Protein AF-A0A4Q3KF82-F1 (afdb_monomer)

Sequence (193 aa):
MPKTMSRAMRTRQRGVALFTVIVFVMLSMLLAMWASRSSLFNEMVVGNDADYQRAFEAAQALLQDAELDIRGENPNGSMCTGSENVCRTTTAEKIPLEAKEIGPLLGSLESYAAQCRNGLCAKRLGSQDFWNNADSAKGITLTQMTQTRADGTTAGARYGQFTGAQWETASDKPVNPILADRTASNKGGWYWI

Radius of gyration: 33.44 Å; Cα contacts (8 Å, |Δi|>4): 214; chains: 1; bounding box: 95×41×102 Å

Mean predicted aligned error: 9.57 Å

pLDDT: mean 88.35, std 9.14, range [47.22, 97.12]

Secondary structure (DSSP, 8-state):
--------------THHHHHHHHHHHHHHHHHHHHHHHHHHHHHHHHHHHHHHHHHHHHHHHHHHHHHHHHTB-TTSSBP--STTGGGTT-S----SSHHHHHHHHHHHTTSGGGEETTEE----S----SS---TTSS--HHHHHSPPTTS--SSEETTTTT----S-BTTBPPPHHHH--SSTTSS-EE--

Structure (mmCIF, N/CA/C/O backbone):
data_AF-A0A4Q3KF82-F1
#
_entry.id   AF-A0A4Q3KF82-F1
#
loop_
_atom_site.group_PDB
_atom_site.id
_atom_site.type_symbol
_atom_site.label_atom_id
_atom_site.label_alt_id
_atom_site.label_comp_id
_atom_site.label_asym_id
_atom_site.label_entity_id
_atom_site.label_seq_id
_atom_site.pdbx_PDB_ins_code
_atom_site.Cartn_x
_atom_site.Cartn_y
_atom_site.Cartn_z
_atom_site.occupancy
_atom_site.B_iso_or_equiv
_atom_site.auth_seq_id
_atom_site.auth_comp_id
_atom_site.auth_asym_id
_atom_site.auth_atom_id
_atom_site.pdbx_PDB_model_num
ATOM 1 N N . MET A 1 1 ? 72.784 16.272 -76.577 1.00 47.22 1 MET A N 1
ATOM 2 C CA . MET A 1 1 ? 72.471 16.236 -75.129 1.00 47.22 1 MET A CA 1
ATOM 3 C C . MET A 1 1 ? 71.512 15.081 -74.862 1.00 47.22 1 MET A C 1
ATOM 5 O O . MET A 1 1 ? 70.513 15.007 -75.568 1.00 47.22 1 MET A O 1
ATOM 9 N N . PRO A 1 2 ? 71.811 14.163 -73.925 1.00 54.72 2 PRO A N 1
ATOM 10 C CA . PRO A 1 2 ? 70.980 12.992 -73.662 1.00 54.72 2 PRO A CA 1
ATOM 11 C C . PRO A 1 2 ? 69.862 13.330 -72.662 1.00 54.72 2 PRO A C 1
ATOM 13 O O . PRO A 1 2 ? 70.077 14.094 -71.726 1.00 54.72 2 PRO A O 1
ATOM 16 N N . LYS A 1 3 ? 68.679 12.731 -72.828 1.00 52.88 3 LYS A N 1
ATOM 17 C CA . LYS A 1 3 ? 67.673 12.613 -71.763 1.00 52.88 3 LYS A CA 1
ATOM 18 C C . LYS A 1 3 ? 67.441 11.130 -71.508 1.00 52.88 3 LYS A C 1
ATOM 20 O O . LYS A 1 3 ? 66.896 10.426 -72.351 1.00 52.88 3 LYS A O 1
ATOM 25 N N . THR A 1 4 ? 67.910 10.660 -70.361 1.00 66.69 4 THR A N 1
ATOM 26 C CA . THR A 1 4 ? 67.476 9.401 -69.757 1.00 66.69 4 THR A CA 1
ATOM 27 C C . THR A 1 4 ? 66.171 9.621 -68.983 1.00 66.69 4 THR A C 1
ATOM 29 O O . THR A 1 4 ? 65.800 10.759 -68.708 1.00 66.69 4 THR A O 1
ATOM 32 N N . MET A 1 5 ? 65.557 8.502 -68.579 1.00 59.91 5 MET A N 1
ATOM 33 C CA . MET A 1 5 ? 64.397 8.332 -67.684 1.00 59.91 5 MET A CA 1
ATOM 34 C C . MET A 1 5 ? 63.035 8.228 -68.383 1.00 59.91 5 MET A C 1
ATOM 36 O O . MET A 1 5 ? 62.712 9.010 -69.263 1.00 59.91 5 MET A O 1
ATOM 40 N N . SER A 1 6 ? 62.153 7.297 -68.024 1.00 60.06 6 SER A N 1
ATOM 41 C CA . SER A 1 6 ? 62.206 6.186 -67.060 1.00 60.06 6 SER A CA 1
ATOM 42 C C . SER A 1 6 ? 61.037 5.249 -67.396 1.00 60.06 6 SER A C 1
ATOM 44 O O . SER A 1 6 ? 59.933 5.693 -67.708 1.00 60.06 6 SER A O 1
ATOM 46 N N . ARG A 1 7 ? 61.265 3.930 -67.390 1.00 63.56 7 ARG A N 1
ATOM 47 C CA . ARG A 1 7 ? 60.224 2.939 -67.700 1.00 63.56 7 ARG A CA 1
ATOM 48 C C . ARG A 1 7 ? 59.292 2.802 -66.494 1.00 63.56 7 ARG A C 1
ATOM 50 O O . ARG A 1 7 ? 59.679 2.220 -65.486 1.00 63.56 7 ARG A O 1
ATOM 57 N N . ALA A 1 8 ? 58.073 3.327 -66.600 1.00 65.69 8 ALA A N 1
ATOM 58 C CA . ALA A 1 8 ? 57.049 3.169 -65.573 1.00 65.69 8 ALA A CA 1
ATOM 59 C C . ALA A 1 8 ? 56.631 1.692 -65.459 1.00 65.69 8 ALA A C 1
ATOM 61 O O . ALA A 1 8 ? 56.099 1.095 -66.399 1.00 65.69 8 ALA A O 1
ATOM 62 N N . MET A 1 9 ? 56.895 1.091 -64.302 1.00 65.44 9 MET A N 1
ATOM 63 C CA . MET A 1 9 ? 56.458 -0.260 -63.968 1.00 65.44 9 MET A CA 1
ATOM 64 C C . MET A 1 9 ? 54.959 -0.222 -63.644 1.00 65.44 9 MET A C 1
ATOM 66 O O . MET A 1 9 ? 54.552 0.371 -62.650 1.00 65.44 9 MET A O 1
ATOM 70 N N . ARG A 1 10 ? 54.120 -0.836 -64.489 1.00 62.66 10 ARG A N 1
ATOM 71 C CA . ARG A 1 10 ? 52.690 -1.013 -64.190 1.00 62.66 10 ARG A CA 1
ATOM 72 C C . ARG A 1 10 ? 52.546 -2.045 -63.076 1.00 62.66 10 ARG A C 1
ATOM 74 O O . ARG A 1 10 ? 52.718 -3.242 -63.304 1.00 62.66 10 ARG A O 1
ATOM 81 N N . THR A 1 11 ? 52.232 -1.584 -61.876 1.00 65.75 11 THR A N 1
ATOM 82 C CA . THR A 1 11 ? 51.861 -2.442 -60.755 1.00 65.75 11 THR A CA 1
ATOM 83 C C . THR A 1 11 ? 50.490 -3.063 -61.039 1.00 65.75 11 THR A C 1
ATOM 85 O O . THR A 1 11 ? 49.495 -2.372 -61.247 1.00 65.75 11 THR A O 1
ATOM 88 N N . ARG A 1 12 ? 50.420 -4.398 -61.096 1.00 63.78 12 ARG A N 1
ATOM 89 C CA . ARG A 1 12 ? 49.142 -5.127 -61.130 1.00 63.78 12 ARG A CA 1
ATOM 90 C C . ARG A 1 12 ? 48.464 -4.944 -59.769 1.00 63.78 12 ARG A C 1
ATOM 92 O O . ARG A 1 12 ? 48.897 -5.557 -58.795 1.00 63.78 12 ARG A O 1
ATOM 99 N N . GLN A 1 13 ? 47.419 -4.120 -59.698 1.00 62.78 13 GLN A N 1
ATOM 100 C CA . GLN A 1 13 ? 46.530 -4.053 -58.535 1.00 62.78 13 GLN A CA 1
ATOM 101 C C . GLN A 1 13 ? 45.939 -5.448 -58.281 1.00 62.78 13 GLN A C 1
ATOM 103 O O . GLN A 1 13 ? 45.179 -5.975 -59.091 1.00 62.78 13 GLN A O 1
ATOM 108 N N . ARG A 1 14 ? 46.328 -6.074 -57.169 1.00 63.69 14 ARG A N 1
ATOM 109 C CA . ARG A 1 14 ? 45.715 -7.309 -56.669 1.00 63.69 14 ARG A CA 1
ATOM 110 C C . ARG A 1 14 ? 44.554 -6.898 -55.764 1.00 63.69 14 ARG A C 1
ATOM 112 O O . ARG A 1 14 ? 44.771 -6.129 -54.834 1.00 63.69 14 ARG A O 1
ATOM 119 N N . GLY A 1 15 ? 43.343 -7.392 -56.026 1.00 70.62 15 GLY A N 1
ATOM 120 C CA . GLY A 1 15 ? 42.088 -7.049 -55.328 1.00 70.62 15 GLY A CA 1
ATOM 121 C C . GLY A 1 15 ? 41.989 -7.467 -53.850 1.00 70.62 15 GLY A C 1
ATOM 122 O O . GLY A 1 15 ? 40.903 -7.769 -53.372 1.00 70.62 15 GLY A O 1
ATOM 123 N N . VAL A 1 16 ? 43.106 -7.496 -53.120 1.00 80.44 16 VAL A N 1
ATOM 124 C CA . VAL A 1 16 ? 43.201 -7.933 -51.717 1.00 80.44 16 VAL A CA 1
ATOM 125 C C . VAL A 1 16 ? 42.613 -6.893 -50.754 1.00 80.44 16 VAL A C 1
ATOM 127 O O . VAL A 1 16 ? 42.053 -7.268 -49.730 1.00 80.44 16 VAL A O 1
ATOM 130 N N . ALA A 1 17 ? 42.661 -5.602 -51.103 1.00 82.81 17 ALA A N 1
ATOM 131 C CA . ALA A 1 17 ? 42.175 -4.515 -50.246 1.00 82.81 17 ALA A CA 1
ATOM 132 C C . ALA A 1 17 ? 40.664 -4.600 -49.945 1.00 82.81 17 ALA A C 1
ATOM 134 O O . ALA A 1 17 ? 40.240 -4.339 -48.821 1.00 82.81 17 ALA A O 1
ATOM 135 N N . LEU A 1 18 ? 39.848 -5.012 -50.923 1.00 83.25 18 LEU A N 1
ATOM 136 C CA . LEU A 1 18 ? 38.405 -5.188 -50.725 1.00 83.25 18 LEU A CA 1
ATOM 137 C C . LEU A 1 18 ? 38.118 -6.320 -49.732 1.00 83.25 18 LEU A C 1
ATOM 139 O O . LEU A 1 18 ? 37.299 -6.164 -48.831 1.00 83.25 18 LEU A O 1
ATOM 143 N N . PHE A 1 19 ? 38.831 -7.440 -49.866 1.00 88.69 19 PHE A N 1
ATOM 144 C CA . PHE A 1 19 ? 38.669 -8.591 -48.983 1.00 88.69 19 PHE A CA 1
ATOM 145 C C . PHE A 1 19 ? 39.032 -8.246 -47.536 1.00 88.69 19 PHE A C 1
ATOM 147 O O . PHE A 1 19 ? 38.262 -8.543 -46.627 1.00 88.69 19 PHE A O 1
ATOM 154 N N . THR A 1 20 ? 40.152 -7.548 -47.314 1.00 90.38 20 THR A N 1
ATOM 155 C CA . THR A 1 20 ? 40.552 -7.130 -45.962 1.00 90.38 20 THR A CA 1
ATOM 156 C C . THR A 1 20 ? 39.518 -6.210 -45.322 1.00 90.38 20 THR A C 1
ATOM 158 O O . THR A 1 20 ? 39.172 -6.408 -44.162 1.00 90.38 20 THR A O 1
ATOM 161 N N . VAL A 1 21 ? 38.970 -5.249 -46.076 1.00 93.00 21 VAL A N 1
ATOM 162 C CA . VAL A 1 21 ? 37.942 -4.330 -45.560 1.00 93.00 21 VAL A CA 1
ATOM 163 C C . VAL A 1 21 ? 36.667 -5.086 -45.190 1.00 93.00 21 VAL A C 1
ATOM 165 O O . VAL A 1 21 ? 36.140 -4.866 -44.105 1.00 93.00 21 VAL A O 1
ATOM 168 N N . ILE A 1 22 ? 36.199 -6.010 -46.035 1.00 92.69 22 ILE A N 1
ATOM 169 C CA . ILE A 1 22 ? 35.005 -6.816 -45.738 1.00 92.69 22 ILE A CA 1
ATOM 170 C C . ILE A 1 22 ? 35.210 -7.643 -44.466 1.00 92.69 22 ILE A C 1
ATOM 172 O O . ILE A 1 22 ? 34.321 -7.666 -43.620 1.00 92.69 22 ILE A O 1
ATOM 176 N N . VAL A 1 23 ? 36.377 -8.272 -44.291 1.00 94.31 23 VAL A N 1
ATOM 177 C CA . VAL A 1 23 ? 36.683 -9.044 -43.076 1.00 94.31 23 VAL A CA 1
ATOM 178 C C . VAL A 1 23 ? 36.654 -8.151 -41.837 1.00 94.31 23 VAL A C 1
ATOM 180 O O . VAL A 1 23 ? 36.012 -8.511 -40.854 1.00 94.31 23 VAL A O 1
ATOM 183 N N . PHE A 1 24 ? 37.277 -6.969 -41.880 1.00 94.94 24 PHE A N 1
ATOM 184 C CA . PHE A 1 24 ? 37.222 -6.028 -40.758 1.00 94.94 24 PHE A CA 1
ATOM 185 C C . PHE A 1 24 ? 35.791 -5.572 -40.461 1.00 94.94 24 PHE A C 1
ATOM 187 O O . PHE A 1 24 ? 35.384 -5.600 -39.305 1.00 94.94 24 PHE A O 1
ATOM 194 N N . VAL A 1 25 ? 35.002 -5.234 -41.485 1.00 94.69 25 VAL A N 1
ATOM 195 C CA . VAL A 1 25 ? 33.596 -4.835 -41.317 1.00 94.69 25 VAL A CA 1
ATOM 196 C C . VAL A 1 25 ? 32.766 -5.971 -40.717 1.00 94.69 25 VAL A C 1
ATOM 198 O O . VAL A 1 25 ? 32.010 -5.737 -39.778 1.00 94.69 25 VAL A O 1
ATOM 201 N N . MET A 1 26 ? 32.931 -7.206 -41.196 1.00 95.12 26 MET A N 1
ATOM 202 C CA . MET A 1 26 ? 32.232 -8.373 -40.652 1.00 95.12 26 MET A CA 1
ATOM 203 C C . MET A 1 26 ? 32.613 -8.633 -39.191 1.00 95.12 26 MET A C 1
ATOM 205 O O . MET A 1 26 ? 31.729 -8.853 -38.365 1.00 95.12 26 MET A O 1
ATOM 209 N N . LEU A 1 27 ? 33.901 -8.554 -38.842 1.00 96.12 27 LEU A N 1
ATOM 210 C CA . LEU A 1 27 ? 34.359 -8.696 -37.457 1.00 96.12 27 LEU A CA 1
ATOM 211 C C . LEU A 1 27 ? 33.804 -7.580 -36.561 1.00 96.12 27 LEU A C 1
ATOM 213 O O . LEU A 1 27 ? 33.317 -7.863 -35.468 1.00 96.12 27 LEU A O 1
ATOM 217 N N . SER A 1 28 ? 33.797 -6.330 -37.031 1.00 95.38 28 SER A N 1
ATOM 218 C CA . SER A 1 28 ? 33.188 -5.207 -36.309 1.00 95.38 28 SER A CA 1
ATOM 219 C C . SER A 1 28 ? 31.679 -5.389 -36.116 1.00 95.38 28 SER A C 1
ATOM 221 O O . SER A 1 28 ? 31.174 -5.121 -35.029 1.00 95.38 28 SER A O 1
ATOM 223 N N . MET A 1 29 ? 30.956 -5.892 -37.122 1.00 94.25 29 MET A N 1
ATOM 224 C CA . MET A 1 29 ? 29.522 -6.189 -37.011 1.00 94.25 29 MET A CA 1
ATOM 225 C C . MET A 1 29 ? 29.242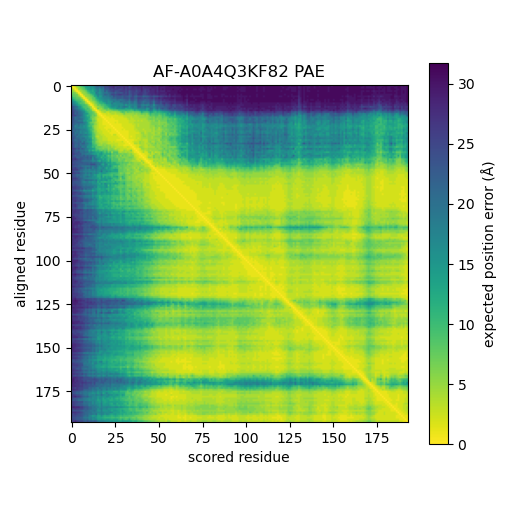 -7.324 -36.019 1.00 94.25 29 MET A C 1
ATOM 227 O O . MET A 1 29 ? 28.296 -7.228 -35.240 1.00 94.25 29 MET A O 1
ATOM 231 N N . LEU A 1 30 ? 30.067 -8.376 -36.000 1.00 94.06 30 LEU A N 1
ATOM 232 C CA . LEU A 1 30 ? 29.952 -9.462 -35.020 1.00 94.06 30 LEU A CA 1
ATOM 233 C C . LEU A 1 30 ? 30.175 -8.956 -33.589 1.00 94.06 30 LEU A C 1
ATOM 235 O O . LEU A 1 30 ? 29.4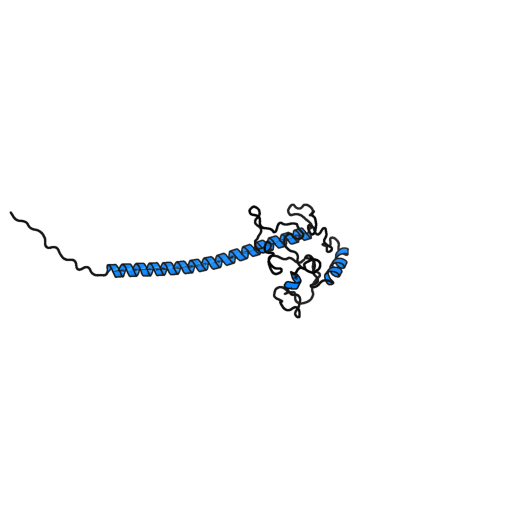00 -9.301 -32.696 1.00 94.06 30 LEU A O 1
ATOM 239 N N . LEU A 1 31 ? 31.170 -8.089 -33.380 1.00 92.50 31 LEU A N 1
ATOM 240 C CA . LEU A 1 31 ? 31.410 -7.443 -32.086 1.00 92.50 31 LEU A CA 1
ATOM 241 C C . LEU A 1 31 ? 30.242 -6.538 -31.671 1.00 92.50 31 LEU A C 1
ATOM 243 O O . LEU A 1 31 ? 29.815 -6.586 -30.520 1.00 92.50 31 LEU A O 1
ATOM 247 N N . ALA A 1 32 ? 29.685 -5.760 -32.602 1.00 90.19 32 ALA A N 1
ATOM 248 C CA . ALA A 1 32 ? 28.538 -4.893 -32.335 1.00 90.19 32 ALA A CA 1
ATOM 249 C C . ALA A 1 32 ? 27.278 -5.694 -31.960 1.00 90.19 32 ALA A C 1
ATOM 251 O O . ALA A 1 32 ? 26.599 -5.366 -30.987 1.00 90.19 32 ALA A O 1
ATOM 252 N N . MET A 1 33 ? 26.986 -6.781 -32.682 1.00 88.19 33 MET A N 1
ATOM 253 C CA . MET A 1 33 ? 25.863 -7.669 -32.362 1.00 88.19 33 MET A CA 1
ATOM 254 C C . MET A 1 33 ? 26.044 -8.364 -31.009 1.00 88.19 33 MET A C 1
ATOM 256 O O . MET A 1 33 ? 25.075 -8.528 -30.267 1.00 88.19 33 MET A O 1
ATOM 260 N N . TRP A 1 34 ? 27.276 -8.746 -30.664 1.00 87.56 34 TRP A N 1
ATOM 261 C CA . TRP A 1 34 ? 27.585 -9.328 -29.361 1.00 87.56 34 TRP A CA 1
ATOM 262 C C . TRP A 1 34 ? 27.393 -8.311 -28.226 1.00 87.56 34 TRP A C 1
ATOM 264 O O . TRP A 1 34 ? 26.694 -8.603 -27.257 1.00 87.56 34 TRP A O 1
ATOM 274 N N . ALA A 1 35 ? 27.910 -7.089 -28.385 1.00 86.81 35 ALA A N 1
ATOM 275 C CA . ALA A 1 35 ? 27.729 -6.006 -27.419 1.00 86.81 35 ALA A CA 1
ATOM 276 C C . ALA A 1 35 ? 26.246 -5.638 -27.212 1.00 86.81 35 ALA A C 1
ATOM 278 O O . ALA A 1 35 ? 25.813 -5.446 -26.077 1.00 86.81 35 ALA A O 1
ATOM 279 N N . SER A 1 36 ? 25.448 -5.601 -28.286 1.00 88.19 36 SER A N 1
ATOM 280 C CA . SER A 1 36 ? 24.008 -5.317 -28.213 1.00 88.19 36 SER A CA 1
ATOM 281 C C . SER A 1 36 ? 23.248 -6.361 -27.387 1.00 88.19 36 SER A C 1
ATOM 283 O O . SER A 1 36 ? 22.464 -5.993 -26.513 1.00 88.19 36 SER A O 1
ATOM 285 N N . ARG A 1 37 ? 23.518 -7.659 -27.592 1.00 85.00 37 ARG A N 1
ATOM 286 C CA . ARG A 1 37 ? 22.885 -8.730 -26.801 1.00 85.00 37 ARG A CA 1
ATOM 287 C C . ARG A 1 37 ? 23.243 -8.641 -25.317 1.00 85.00 37 ARG A C 1
ATOM 289 O O . ARG A 1 37 ? 22.360 -8.800 -24.479 1.00 85.00 37 ARG A O 1
ATOM 296 N N . SER A 1 38 ? 24.502 -8.346 -24.995 1.00 82.69 38 SER A N 1
ATOM 297 C CA . SER A 1 38 ? 24.946 -8.163 -23.607 1.00 82.69 38 SER A CA 1
ATOM 298 C C . SER A 1 38 ? 24.279 -6.956 -22.937 1.00 82.69 38 SER A C 1
ATOM 300 O O . SER A 1 38 ? 23.894 -7.034 -21.773 1.00 82.69 38 SER A O 1
ATOM 302 N N . SER A 1 39 ? 24.079 -5.859 -23.674 1.00 84.81 39 SER A N 1
ATOM 303 C CA . SER A 1 39 ? 23.383 -4.669 -23.169 1.00 84.81 39 SER A CA 1
ATOM 304 C C . SER A 1 39 ? 21.912 -4.943 -22.846 1.00 84.81 39 SER A C 1
ATOM 306 O O . SER A 1 39 ? 21.444 -4.528 -21.791 1.00 84.81 39 SER A O 1
ATOM 308 N N . LEU A 1 40 ? 21.200 -5.673 -23.714 1.00 79.88 40 LEU A N 1
ATOM 309 C CA . LEU A 1 40 ? 19.793 -6.032 -23.489 1.00 79.88 40 LEU A CA 1
ATOM 310 C C . LEU A 1 40 ? 19.615 -6.933 -22.261 1.00 79.88 40 LEU A C 1
ATOM 312 O O . LEU A 1 40 ? 18.652 -6.784 -21.513 1.00 79.88 40 LEU A O 1
ATOM 316 N N . PHE A 1 41 ? 20.551 -7.859 -22.034 1.00 75.50 41 PHE A N 1
ATOM 317 C CA . PHE A 1 41 ? 20.530 -8.694 -20.835 1.00 75.50 41 PHE A CA 1
ATOM 318 C C . PHE A 1 41 ? 20.730 -7.861 -19.564 1.00 75.50 41 PHE A C 1
ATOM 320 O O . PHE A 1 41 ? 19.981 -8.020 -18.602 1.00 75.50 41 PHE A O 1
ATOM 327 N N . ASN A 1 42 ? 21.695 -6.939 -19.574 1.00 80.69 42 ASN A N 1
ATOM 328 C CA . ASN A 1 42 ? 21.930 -6.056 -18.435 1.00 80.69 42 ASN A CA 1
ATOM 329 C C . ASN A 1 42 ? 20.718 -5.161 -18.144 1.00 80.69 42 ASN A C 1
ATOM 331 O O . ASN A 1 42 ? 20.356 -5.006 -16.984 1.00 80.69 42 ASN A O 1
ATOM 335 N N . GLU A 1 43 ? 20.059 -4.619 -19.170 1.00 85.69 43 GLU A N 1
ATOM 336 C CA . GLU A 1 43 ? 18.842 -3.815 -19.001 1.00 85.69 43 GLU A CA 1
ATOM 337 C C . GLU A 1 43 ? 17.699 -4.628 -18.379 1.00 85.69 43 GLU A C 1
ATOM 339 O O . GLU A 1 43 ? 17.045 -4.156 -17.453 1.00 85.69 43 GLU A O 1
ATOM 344 N N . MET A 1 44 ? 17.500 -5.874 -18.819 1.00 86.31 44 MET A N 1
ATOM 345 C CA . MET A 1 44 ? 16.480 -6.760 -18.251 1.00 86.31 44 MET A CA 1
ATOM 346 C C . MET A 1 44 ? 16.740 -7.067 -16.769 1.00 86.31 44 MET A C 1
ATOM 348 O O . MET A 1 44 ? 15.820 -7.002 -15.954 1.00 86.31 44 MET A O 1
ATOM 352 N N . VAL A 1 45 ? 17.985 -7.393 -16.409 1.00 84.75 45 VAL A N 1
ATOM 353 C CA . VAL A 1 45 ? 18.354 -7.707 -15.019 1.00 84.75 45 VAL A CA 1
ATOM 354 C C . VAL A 1 45 ? 18.219 -6.474 -14.123 1.00 84.75 45 VAL A C 1
ATOM 356 O O . VAL A 1 45 ? 17.649 -6.573 -13.037 1.00 84.75 45 VAL A O 1
ATOM 359 N N . VAL A 1 46 ? 18.693 -5.313 -14.584 1.00 85.50 46 VAL A N 1
ATOM 360 C CA . VAL A 1 46 ? 18.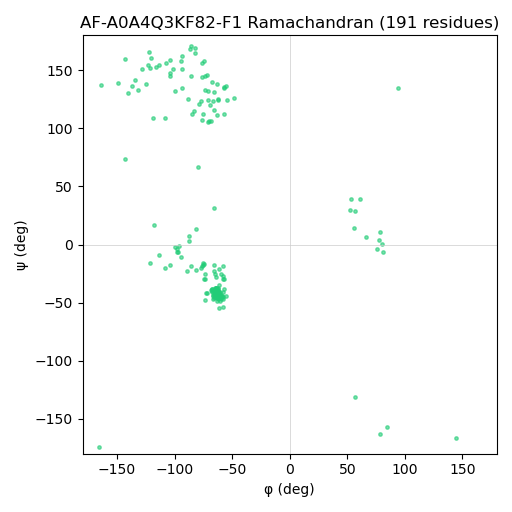601 -4.047 -13.838 1.00 85.50 46 VAL A CA 1
ATOM 361 C C . VAL A 1 46 ? 17.152 -3.577 -13.712 1.00 85.50 46 VAL A C 1
ATOM 363 O O . VAL A 1 46 ? 16.765 -3.097 -12.652 1.00 85.50 46 VAL A O 1
ATOM 366 N N . GLY A 1 47 ? 16.331 -3.746 -14.751 1.00 88.69 47 GLY A N 1
ATOM 367 C CA . GLY A 1 47 ? 14.909 -3.402 -14.706 1.00 88.69 47 GLY A CA 1
ATOM 368 C C . GLY A 1 47 ? 14.156 -4.210 -13.651 1.00 88.69 47 GLY A C 1
ATOM 369 O O . GLY A 1 47 ? 13.417 -3.645 -12.850 1.00 88.69 47 GLY A O 1
ATOM 370 N N . ASN A 1 48 ? 14.415 -5.518 -13.588 1.00 90.56 48 ASN A N 1
ATOM 371 C CA . ASN A 1 48 ? 13.830 -6.385 -12.573 1.00 90.56 48 ASN A CA 1
ATOM 372 C C . ASN A 1 48 ? 14.249 -5.972 -11.150 1.00 90.56 48 ASN A C 1
ATOM 374 O O . ASN A 1 48 ? 13.393 -5.847 -10.279 1.00 90.56 48 ASN A O 1
ATOM 378 N N . ASP A 1 49 ? 15.540 -5.711 -10.912 1.00 92.31 49 ASP A N 1
ATOM 379 C CA . ASP A 1 49 ? 16.020 -5.230 -9.605 1.00 92.31 49 ASP A CA 1
ATOM 380 C C . ASP A 1 49 ? 15.379 -3.888 -9.208 1.00 92.31 49 ASP A C 1
ATOM 382 O O . ASP A 1 49 ? 14.909 -3.728 -8.081 1.00 92.31 49 ASP A O 1
ATOM 386 N N . ALA A 1 50 ? 15.261 -2.951 -10.152 1.00 91.38 50 ALA A N 1
ATOM 387 C CA . ALA A 1 50 ? 14.605 -1.668 -9.919 1.00 91.38 50 ALA A CA 1
ATOM 388 C C . ALA A 1 50 ? 13.118 -1.823 -9.548 1.00 91.38 50 ALA A C 1
ATOM 390 O O . ALA A 1 50 ? 12.622 -1.123 -8.661 1.00 91.38 50 ALA A O 1
ATOM 391 N N . ASP A 1 51 ? 12.401 -2.748 -10.189 1.00 91.75 51 ASP A N 1
ATOM 392 C CA . ASP A 1 51 ? 11.003 -3.034 -9.862 1.00 91.75 51 ASP A CA 1
ATOM 393 C C . ASP A 1 51 ? 10.858 -3.696 -8.485 1.00 91.75 51 ASP A C 1
ATOM 395 O O . ASP A 1 51 ? 9.966 -3.318 -7.719 1.00 91.75 51 ASP A O 1
ATOM 399 N N . TYR A 1 52 ? 11.765 -4.613 -8.123 1.00 93.31 52 TYR A N 1
ATOM 400 C CA . TYR A 1 52 ? 11.821 -5.186 -6.775 1.00 93.31 52 TYR A CA 1
ATOM 401 C C . TYR A 1 52 ? 12.046 -4.111 -5.711 1.00 93.31 52 TYR A C 1
ATOM 403 O O . TYR A 1 52 ? 11.320 -4.080 -4.716 1.00 93.31 52 TYR A O 1
ATOM 411 N N . GLN A 1 53 ? 13.003 -3.204 -5.921 1.00 94.44 53 GLN A N 1
ATOM 412 C CA . GLN A 1 53 ? 13.275 -2.109 -4.988 1.00 94.44 53 GLN A CA 1
ATOM 413 C C . GLN A 1 53 ? 12.068 -1.174 -4.843 1.00 94.44 53 GLN A C 1
ATOM 415 O O . GLN A 1 53 ? 11.690 -0.836 -3.721 1.00 94.44 53 GLN A O 1
ATOM 420 N N . ARG A 1 54 ? 11.400 -0.820 -5.949 1.00 93.62 54 ARG A N 1
ATOM 421 C CA . ARG A 1 54 ? 10.190 0.018 -5.920 1.00 93.62 54 ARG A CA 1
ATOM 422 C C . ARG A 1 54 ? 9.038 -0.657 -5.172 1.00 93.62 54 ARG A C 1
ATOM 424 O O . ARG A 1 54 ? 8.331 0.007 -4.415 1.00 93.62 54 ARG A O 1
ATOM 431 N N . ALA A 1 55 ? 8.831 -1.957 -5.380 1.00 95.19 55 ALA A N 1
ATOM 432 C CA . ALA A 1 55 ? 7.807 -2.723 -4.672 1.00 95.19 55 ALA A CA 1
ATOM 433 C C . ALA A 1 55 ? 8.123 -2.858 -3.178 1.00 95.19 55 ALA A C 1
ATOM 435 O O . ALA A 1 55 ? 7.224 -2.759 -2.344 1.00 95.19 55 ALA A O 1
ATOM 436 N N . PHE A 1 56 ? 9.397 -3.041 -2.836 1.00 95.62 56 PHE A N 1
ATOM 437 C CA . PHE A 1 56 ? 9.847 -3.118 -1.454 1.00 95.62 56 PHE A CA 1
ATOM 438 C C . PHE A 1 56 ? 9.664 -1.786 -0.718 1.00 95.62 56 PHE A C 1
ATOM 440 O O . PHE A 1 56 ? 9.095 -1.772 0.369 1.00 95.62 56 PHE A O 1
ATOM 447 N N . GLU A 1 57 ? 10.045 -0.666 -1.335 1.00 95.19 57 GLU A N 1
ATOM 448 C CA . GLU A 1 57 ? 9.793 0.678 -0.802 1.00 95.19 57 GLU A CA 1
ATOM 449 C C . GLU A 1 57 ? 8.290 0.916 -0.581 1.00 95.19 57 GLU A C 1
ATOM 451 O O . GLU A 1 57 ? 7.884 1.370 0.489 1.00 95.19 57 GLU A O 1
ATOM 456 N N . ALA A 1 58 ? 7.448 0.546 -1.555 1.00 95.69 58 ALA A N 1
ATOM 457 C CA . ALA A 1 58 ? 5.995 0.644 -1.426 1.00 95.69 58 ALA A CA 1
ATOM 458 C C . ALA A 1 58 ? 5.476 -0.170 -0.233 1.00 95.69 58 ALA A C 1
ATOM 460 O O . ALA A 1 58 ? 4.656 0.317 0.544 1.00 95.69 58 ALA A O 1
ATOM 461 N N . ALA A 1 59 ? 5.967 -1.401 -0.067 1.00 96.31 59 ALA A N 1
ATOM 462 C CA . ALA A 1 59 ? 5.589 -2.264 1.043 1.00 96.31 59 ALA A CA 1
ATOM 463 C C . ALA A 1 59 ? 6.038 -1.689 2.395 1.00 96.31 59 ALA A C 1
ATOM 465 O O . ALA A 1 59 ? 5.255 -1.692 3.340 1.00 96.31 59 ALA A O 1
ATOM 466 N N . GLN A 1 60 ? 7.258 -1.156 2.495 1.00 95.69 60 GLN A N 1
ATOM 467 C CA . GLN A 1 60 ? 7.753 -0.528 3.723 1.00 95.69 60 GLN A CA 1
ATOM 468 C C . GLN A 1 60 ? 6.948 0.718 4.093 1.00 95.69 60 GLN A C 1
ATOM 470 O O . GLN A 1 60 ? 6.544 0.857 5.245 1.00 95.69 60 GLN A O 1
ATOM 475 N N . ALA A 1 61 ? 6.661 1.587 3.123 1.00 95.12 61 ALA A N 1
ATOM 476 C CA . ALA A 1 61 ? 5.829 2.763 3.344 1.00 95.12 61 ALA A CA 1
ATOM 477 C C . ALA A 1 61 ? 4.406 2.376 3.774 1.00 95.12 61 ALA A C 1
ATOM 479 O O . ALA A 1 61 ? 3.842 3.004 4.666 1.00 95.12 61 ALA A O 1
ATOM 480 N N . LEU A 1 62 ? 3.841 1.312 3.197 1.00 96.19 62 LEU A N 1
ATOM 481 C CA . LEU A 1 62 ? 2.529 0.790 3.579 1.00 96.19 62 LEU A CA 1
ATOM 482 C C . LEU A 1 62 ? 2.519 0.181 4.988 1.00 96.19 62 LEU A C 1
ATOM 484 O O . LEU A 1 62 ? 1.561 0.377 5.728 1.00 96.19 62 LEU A O 1
ATOM 488 N N . LEU A 1 63 ? 3.577 -0.538 5.373 1.00 96.62 63 LEU A N 1
ATOM 489 C CA . LEU A 1 63 ? 3.725 -1.070 6.730 1.00 96.62 63 LEU A CA 1
ATOM 490 C C . LEU A 1 63 ? 3.889 0.051 7.760 1.00 96.62 63 LEU A C 1
ATOM 492 O O . LEU A 1 63 ? 3.278 -0.012 8.821 1.00 96.62 63 LEU A O 1
ATOM 496 N N . GLN A 1 64 ? 4.666 1.086 7.441 1.00 95.81 64 GLN A N 1
ATOM 497 C CA . GLN A 1 64 ? 4.817 2.257 8.304 1.00 95.81 64 GLN A CA 1
ATOM 498 C C . GLN A 1 64 ? 3.497 3.028 8.441 1.00 95.81 64 GLN A C 1
ATOM 500 O O . GLN A 1 64 ? 3.157 3.481 9.529 1.00 95.81 64 GLN A O 1
ATOM 505 N N . ASP A 1 65 ? 2.730 3.147 7.358 1.00 95.88 65 ASP A N 1
ATOM 506 C CA . ASP A 1 65 ? 1.388 3.732 7.384 1.00 95.88 65 ASP A CA 1
ATOM 507 C C . ASP A 1 65 ? 0.446 2.941 8.303 1.00 95.88 65 ASP A C 1
ATOM 509 O O . ASP A 1 65 ? -0.242 3.523 9.138 1.00 95.88 65 ASP A O 1
ATOM 513 N N . ALA A 1 66 ? 0.471 1.608 8.211 1.00 97.12 66 ALA A N 1
ATOM 514 C CA . ALA A 1 66 ? -0.292 0.741 9.103 1.00 97.12 66 ALA A CA 1
ATOM 515 C C . ALA A 1 66 ? 0.164 0.865 10.568 1.00 97.12 66 ALA A C 1
ATOM 517 O O . ALA A 1 66 ? -0.670 0.858 11.468 1.00 97.12 66 ALA A O 1
ATOM 518 N N . GLU A 1 67 ? 1.466 1.020 10.833 1.00 96.06 67 GLU A N 1
ATOM 519 C CA . GLU A 1 67 ? 1.974 1.267 12.189 1.00 96.06 67 GLU A CA 1
ATOM 520 C C . GLU A 1 67 ? 1.434 2.587 12.759 1.00 96.06 67 GLU A C 1
ATOM 522 O O . GLU A 1 67 ? 0.969 2.622 13.898 1.00 96.06 67 GLU A O 1
ATOM 527 N N . LEU A 1 68 ? 1.467 3.666 11.971 1.00 96.06 68 LEU A N 1
ATOM 528 C CA . LEU A 1 68 ? 0.957 4.976 12.381 1.00 96.06 68 LEU A CA 1
ATOM 529 C C . LEU A 1 68 ? -0.560 4.958 12.612 1.00 96.06 68 LEU A C 1
ATOM 531 O O . LEU A 1 68 ? -1.031 5.568 13.572 1.00 96.06 68 LEU A O 1
ATOM 535 N N . ASP A 1 69 ? 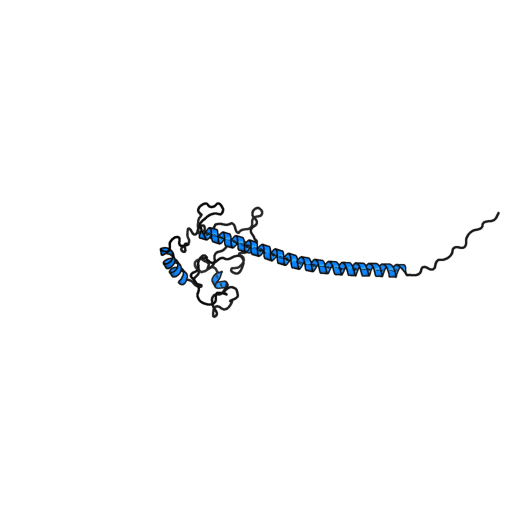-1.312 4.210 11.797 1.00 95.62 69 ASP A N 1
ATOM 536 C CA . ASP A 1 69 ? -2.736 3.939 12.031 1.00 95.62 69 ASP A CA 1
ATOM 537 C C . ASP A 1 69 ? -2.949 3.198 13.362 1.00 95.62 69 ASP A C 1
ATOM 539 O O . ASP A 1 69 ? -3.741 3.645 14.192 1.00 95.62 69 ASP A O 1
ATOM 543 N N . ILE A 1 70 ? -2.180 2.129 13.621 1.00 95.25 70 ILE A N 1
ATOM 544 C CA . ILE A 1 70 ? -2.229 1.359 14.879 1.00 95.25 70 ILE A CA 1
ATOM 545 C C . ILE A 1 70 ? -1.949 2.220 16.099 1.00 95.25 70 ILE A C 1
ATOM 547 O O . ILE A 1 70 ? -2.663 2.135 17.099 1.00 95.25 70 ILE A O 1
ATOM 551 N N . ARG A 1 71 ? -0.907 3.041 16.025 1.00 94.50 71 ARG A N 1
ATOM 552 C CA . ARG A 1 71 ? -0.496 3.899 17.135 1.00 94.50 71 ARG A CA 1
ATOM 553 C C . ARG A 1 71 ? -1.400 5.116 17.294 1.00 94.50 71 ARG A C 1
ATOM 555 O O . ARG A 1 71 ? -1.404 5.723 18.360 1.00 94.50 71 ARG A O 1
ATOM 562 N N . GLY A 1 72 ? -2.160 5.474 16.259 1.00 93.69 72 GLY A N 1
ATOM 563 C CA . GLY A 1 72 ? -2.909 6.723 16.227 1.00 93.69 72 GLY A CA 1
ATOM 564 C C . GLY A 1 72 ? -1.979 7.932 16.317 1.00 93.69 72 GLY A C 1
ATOM 565 O O . GLY A 1 72 ? -2.297 8.906 16.998 1.00 93.69 72 GLY A O 1
ATOM 566 N N . GLU A 1 73 ? -0.828 7.876 15.646 1.00 94.25 73 GLU A N 1
ATOM 567 C CA . GLU A 1 73 ? 0.207 8.913 15.668 1.00 94.25 73 GLU A CA 1
ATOM 568 C C . GLU A 1 73 ? 0.484 9.449 14.258 1.00 94.25 73 GLU A C 1
ATOM 570 O O . GLU A 1 73 ? 0.346 8.750 13.257 1.00 94.25 73 GLU A O 1
ATOM 575 N N . ASN A 1 74 ? 0.912 10.705 14.173 1.00 92.75 74 ASN A N 1
ATOM 576 C CA . ASN A 1 74 ? 1.469 11.278 12.953 1.00 92.75 74 ASN A CA 1
ATOM 577 C C . ASN A 1 74 ? 2.962 10.906 12.820 1.00 92.75 74 ASN A C 1
ATOM 579 O O . ASN A 1 74 ? 3.610 10.594 13.820 1.00 92.75 74 ASN A O 1
ATOM 583 N N . PRO A 1 75 ? 3.581 11.060 11.632 1.00 90.75 75 PRO A N 1
ATOM 584 C CA . PRO A 1 75 ? 5.013 10.789 11.440 1.00 90.75 75 PRO A CA 1
ATOM 585 C C . PRO A 1 75 ? 5.964 11.602 12.339 1.00 90.75 75 PRO A C 1
ATOM 587 O O . PRO A 1 75 ? 7.126 11.243 12.500 1.00 90.75 75 PRO A O 1
ATOM 590 N N . ASN A 1 76 ? 5.492 12.712 12.912 1.00 92.00 76 ASN A N 1
ATOM 591 C CA . ASN A 1 76 ? 6.246 13.545 13.854 1.00 92.00 76 ASN A CA 1
ATOM 592 C C . ASN A 1 76 ? 6.111 13.086 15.325 1.00 92.00 76 ASN A C 1
ATOM 594 O O . ASN A 1 76 ? 6.622 13.767 16.212 1.00 92.00 76 ASN A O 1
ATOM 598 N N . GLY A 1 77 ? 5.401 11.982 15.588 1.00 92.38 77 GLY A N 1
ATOM 599 C CA . GLY A 1 77 ? 5.129 11.449 16.926 1.00 92.38 77 GLY A CA 1
ATOM 600 C C . GLY A 1 77 ? 4.036 12.192 17.703 1.00 92.38 77 GLY A C 1
ATOM 601 O O . GLY A 1 77 ? 3.796 11.886 18.869 1.00 92.38 77 GLY A O 1
ATOM 602 N N . SER A 1 78 ? 3.371 13.185 17.105 1.00 94.56 78 SER A N 1
ATOM 603 C CA . SER A 1 78 ? 2.194 13.800 17.719 1.00 94.56 78 SER A CA 1
ATOM 604 C C . SER A 1 78 ? 0.984 12.879 17.579 1.00 94.56 78 SER A C 1
ATOM 606 O O . SER A 1 78 ? 0.899 12.098 16.633 1.00 94.56 78 SER A O 1
ATOM 608 N N . MET A 1 79 ? -0.007 13.037 18.457 1.00 92.75 79 MET A N 1
ATOM 609 C CA . MET A 1 79 ? -1.292 12.348 18.301 1.00 92.75 79 MET A CA 1
ATOM 610 C C . MET A 1 79 ? -1.902 12.655 16.930 1.00 92.75 79 MET A C 1
ATOM 612 O O . MET A 1 79 ? -1.893 13.809 16.482 1.00 92.75 79 MET A O 1
ATOM 616 N N . CYS A 1 80 ? -2.423 11.620 16.275 1.00 92.62 80 CYS A N 1
ATOM 617 C CA . CYS A 1 80 ? -3.133 11.744 15.015 1.00 92.62 80 CYS A CA 1
ATOM 618 C C . CYS A 1 80 ? -4.432 12.511 15.273 1.00 92.62 80 CYS A C 1
ATOM 620 O O . CYS A 1 80 ? -5.255 12.131 16.109 1.00 92.62 80 CYS A O 1
ATOM 622 N N . THR A 1 81 ? -4.618 13.611 14.549 1.00 91.00 81 THR A N 1
ATOM 623 C CA . THR A 1 81 ? -5.870 14.370 14.546 1.00 91.00 81 THR A CA 1
ATOM 624 C C . THR A 1 81 ? -6.253 14.650 13.103 1.00 91.00 81 THR A C 1
ATOM 626 O O . THR A 1 81 ? -5.410 15.028 12.292 1.00 91.00 81 THR A O 1
ATOM 629 N N . GLY A 1 82 ? -7.515 14.418 12.761 1.00 87.50 82 GLY A N 1
ATOM 630 C CA . GLY A 1 82 ? -7.989 14.514 11.389 1.00 87.50 82 GLY A CA 1
ATOM 631 C C . GLY A 1 82 ? -9.506 14.541 11.316 1.00 87.50 82 GLY A C 1
ATOM 632 O O . GLY A 1 82 ? -10.193 14.604 12.335 1.00 87.50 82 GLY A O 1
ATOM 633 N N . SER A 1 83 ? -10.016 14.509 10.093 1.00 86.44 83 SER A N 1
ATOM 634 C CA . SER A 1 83 ? -11.442 14.465 9.784 1.00 86.44 83 SER A CA 1
ATOM 635 C C . SER A 1 83 ? -11.770 13.238 8.942 1.00 86.44 83 SER A C 1
ATOM 637 O O . SER A 1 83 ? -10.881 12.614 8.362 1.00 86.44 83 SER A O 1
ATOM 639 N N . GLU A 1 84 ? -13.060 12.921 8.835 1.00 88.69 84 GLU A N 1
ATOM 640 C CA . GLU A 1 84 ? -13.539 11.764 8.073 1.00 88.69 84 GLU A CA 1
ATOM 641 C C . GLU A 1 84 ? -12.885 10.460 8.572 1.00 88.69 84 GLU A C 1
ATOM 643 O O . GLU A 1 84 ? -12.826 10.178 9.772 1.00 88.69 84 GLU A O 1
ATOM 648 N N . ASN A 1 85 ? -12.361 9.650 7.656 1.00 89.62 85 ASN A N 1
ATOM 649 C CA . ASN A 1 85 ? -11.698 8.405 8.003 1.00 89.62 85 ASN A CA 1
ATOM 650 C C . ASN A 1 85 ? -10.297 8.621 8.592 1.00 89.62 85 ASN A C 1
ATOM 652 O O . ASN A 1 85 ? -9.780 7.708 9.225 1.00 89.62 85 ASN A O 1
ATOM 656 N N . VAL A 1 86 ? -9.690 9.805 8.455 1.00 93.19 86 VAL A N 1
ATOM 657 C CA . VAL A 1 86 ? -8.350 10.072 9.001 1.00 93.19 86 VAL A CA 1
ATOM 658 C C . VAL A 1 86 ? -8.373 9.954 10.527 1.00 93.19 86 VAL A C 1
ATOM 660 O O . VAL A 1 86 ? -9.333 10.362 11.190 1.00 93.19 86 VAL A O 1
ATOM 663 N N . CYS A 1 87 ? -7.334 9.326 11.079 1.00 93.12 87 CYS A N 1
ATOM 664 C CA . CYS A 1 87 ? -7.208 8.925 12.482 1.00 93.12 87 CYS A CA 1
ATOM 665 C C . CYS A 1 87 ? -8.412 8.112 12.970 1.00 93.12 87 CYS A C 1
ATOM 667 O O . CYS A 1 87 ? -8.841 8.213 14.123 1.00 93.12 87 CYS A O 1
ATOM 669 N N . ARG A 1 88 ? -9.032 7.373 12.043 1.00 93.06 88 ARG A N 1
ATOM 670 C CA . ARG A 1 88 ? -10.246 6.592 12.250 1.00 93.06 88 ARG A CA 1
ATOM 671 C C . ARG A 1 88 ? -11.419 7.402 12.795 1.00 93.06 88 ARG A C 1
ATOM 673 O O . ARG A 1 88 ? -12.378 6.766 13.209 1.00 93.06 88 ARG A O 1
ATOM 680 N N . THR A 1 89 ? -11.426 8.741 12.801 1.00 89.00 89 THR A N 1
ATOM 681 C CA . THR A 1 89 ? -12.354 9.549 13.629 1.00 89.00 89 THR A CA 1
ATOM 682 C C . THR A 1 89 ? -13.836 9.226 13.410 1.00 89.00 89 THR A C 1
ATOM 684 O O . THR A 1 89 ? -14.535 8.996 14.400 1.00 89.00 89 THR A O 1
ATOM 687 N N . THR A 1 90 ? -14.291 9.067 12.162 1.00 87.88 90 THR A N 1
ATOM 688 C CA . THR A 1 90 ? -15.687 8.706 11.833 1.00 87.88 90 THR A CA 1
ATOM 689 C C . THR A 1 90 ? -15.927 7.213 11.598 1.00 87.88 90 THR A C 1
ATOM 691 O O . THR A 1 90 ? -17.055 6.808 11.325 1.00 87.88 90 THR A O 1
ATOM 694 N N . THR A 1 91 ? -14.888 6.380 11.672 1.00 90.00 91 THR A N 1
ATOM 695 C CA . THR A 1 91 ? -15.022 4.930 11.468 1.00 90.00 91 THR A CA 1
ATOM 696 C C . THR A 1 91 ? -15.627 4.254 12.695 1.00 90.00 91 THR A C 1
ATOM 698 O O . THR A 1 91 ? -15.359 4.656 13.830 1.00 90.00 91 THR A O 1
ATOM 701 N N . ALA A 1 92 ? -16.444 3.224 12.464 1.00 88.00 92 ALA A N 1
ATOM 702 C CA . ALA A 1 92 ? -17.044 2.438 13.539 1.00 88.00 92 ALA A CA 1
ATOM 703 C C . ALA A 1 92 ? -16.007 1.526 14.212 1.00 88.00 92 ALA A C 1
ATOM 705 O O . ALA A 1 92 ? -15.975 1.423 15.436 1.00 88.00 92 ALA A O 1
ATOM 706 N N . GLU A 1 93 ? -15.139 0.892 13.420 1.00 90.31 93 GLU A N 1
ATOM 707 C CA . GLU A 1 93 ? -14.098 -0.002 13.916 1.00 90.31 93 GLU A CA 1
ATOM 708 C C . GLU A 1 93 ? -12.863 0.791 14.363 1.00 90.31 93 GLU A C 1
ATOM 710 O O . GLU A 1 93 ? -12.166 1.417 13.557 1.00 90.31 93 GLU A O 1
ATOM 715 N N . LYS A 1 94 ? -12.585 0.738 15.667 1.00 91.75 94 LYS A N 1
ATOM 716 C CA . LYS A 1 94 ? -11.413 1.350 16.298 1.00 91.75 94 LYS A CA 1
ATOM 717 C C . LYS A 1 94 ? -10.411 0.284 16.705 1.00 91.75 94 LYS A C 1
ATOM 719 O O . LYS A 1 94 ? -10.777 -0.863 16.948 1.00 91.75 94 LYS A O 1
ATOM 724 N N . ILE A 1 95 ? -9.157 0.695 16.819 1.00 93.06 95 ILE A N 1
ATOM 725 C CA . ILE A 1 95 ? -8.088 -0.161 17.320 1.00 93.06 95 ILE A CA 1
ATOM 726 C C . ILE A 1 95 ? -8.229 -0.237 18.845 1.00 93.06 95 ILE A C 1
ATOM 728 O O . ILE A 1 95 ? -8.278 0.818 19.481 1.00 93.06 95 ILE A O 1
ATOM 732 N N . PRO A 1 96 ? -8.358 -1.443 19.432 1.00 92.19 96 PRO A N 1
ATOM 733 C CA . PRO A 1 96 ? -8.567 -1.598 20.866 1.00 92.19 96 PRO A CA 1
ATOM 734 C C . PRO A 1 96 ? -7.382 -1.044 21.655 1.00 92.19 96 PRO A C 1
ATOM 736 O O . PRO A 1 96 ? -6.253 -1.497 21.467 1.00 92.19 96 PRO A O 1
ATOM 739 N N . LEU A 1 97 ? -7.638 -0.110 22.569 1.00 90.75 97 LEU A N 1
ATOM 740 C CA . LEU A 1 97 ? -6.6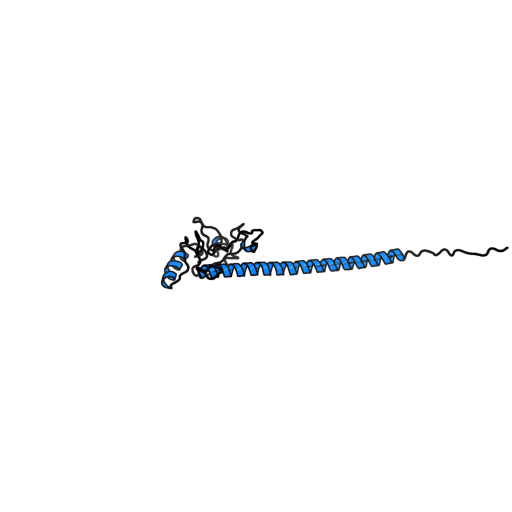27 0.373 23.519 1.00 90.75 97 LEU A CA 1
ATOM 741 C C . LEU A 1 97 ? -6.622 -0.472 24.797 1.00 90.75 97 LEU A C 1
ATOM 743 O O . LEU A 1 97 ? -5.618 -0.554 25.504 1.00 90.75 97 LEU A O 1
ATOM 747 N N . GLU A 1 98 ? -7.745 -1.134 25.081 1.00 92.06 98 GLU A N 1
ATOM 748 C CA . GLU A 1 98 ? -7.921 -1.996 26.241 1.00 92.06 98 GLU A CA 1
ATOM 749 C C . GLU A 1 98 ? -8.461 -3.377 25.852 1.00 92.06 98 GLU A C 1
ATOM 751 O O . GLU A 1 98 ? -9.251 -3.535 24.921 1.00 92.06 98 GLU A O 1
ATOM 756 N N . ALA A 1 99 ? -8.119 -4.399 26.643 1.00 92.38 99 ALA A N 1
ATOM 757 C CA . ALA A 1 99 ? -8.539 -5.778 26.383 1.00 92.38 99 ALA A CA 1
ATOM 758 C C . ALA A 1 99 ? -10.070 -5.960 26.317 1.00 92.38 99 ALA A C 1
ATOM 760 O O . ALA A 1 99 ? -10.563 -6.819 25.587 1.00 92.38 99 ALA A O 1
ATOM 761 N N . LYS A 1 100 ? -10.833 -5.135 27.048 1.00 93.56 100 LYS A N 1
ATOM 762 C CA . LYS A 1 100 ? -12.306 -5.182 27.066 1.00 93.56 100 LYS A CA 1
ATOM 763 C C . LYS A 1 100 ? -12.943 -4.804 25.720 1.00 93.56 100 LYS A C 1
ATOM 765 O O . LYS A 1 100 ? -14.077 -5.192 25.461 1.00 93.56 100 LYS A O 1
ATOM 770 N N . GLU A 1 101 ? -12.225 -4.067 24.873 1.00 92.94 101 GLU A N 1
ATOM 771 C CA . GLU A 1 101 ? -12.704 -3.590 23.569 1.00 92.94 101 GLU A CA 1
ATOM 772 C C . GLU A 1 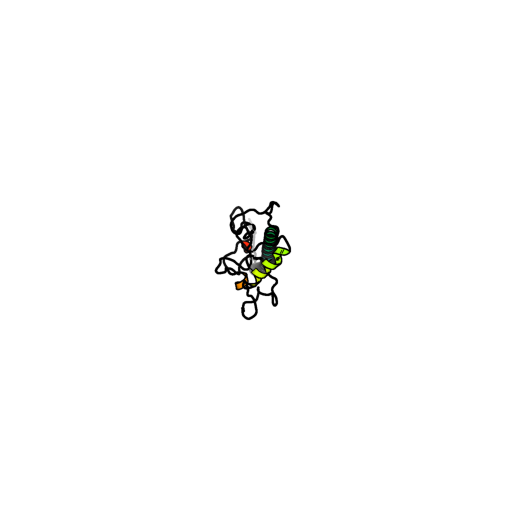101 ? -12.495 -4.630 22.458 1.00 92.94 101 GLU A C 1
ATOM 774 O O . GLU A 1 101 ? -13.174 -4.589 21.432 1.00 92.94 101 GLU A O 1
ATOM 779 N N . ILE A 1 102 ? -11.613 -5.610 22.683 1.00 93.06 102 ILE A N 1
ATOM 780 C CA . ILE A 1 102 ? -11.270 -6.645 21.701 1.00 93.06 102 ILE A CA 1
ATOM 781 C C . ILE A 1 102 ? -12.491 -7.506 21.359 1.00 93.06 102 ILE A C 1
ATOM 783 O O . ILE A 1 102 ? -12.788 -7.717 20.187 1.00 93.06 102 ILE A O 1
ATOM 787 N N . GLY A 1 103 ? -13.219 -7.998 22.367 1.00 93.75 103 GLY A N 1
ATOM 788 C CA . GLY A 1 103 ? -14.374 -8.881 22.162 1.00 93.75 103 GLY A CA 1
ATOM 789 C C . GLY A 1 103 ? -15.472 -8.253 21.291 1.00 93.75 103 GLY A C 1
ATOM 790 O O . GLY A 1 103 ? -15.839 -8.846 20.276 1.00 93.75 103 GLY A O 1
ATOM 791 N N . PRO A 1 104 ? -15.973 -7.050 21.636 1.00 94.00 104 PRO A N 1
ATOM 792 C CA . PRO A 1 104 ? -16.941 -6.328 20.812 1.00 94.00 104 PRO A CA 1
ATOM 793 C C . PRO A 1 104 ? -16.444 -6.042 19.391 1.00 94.00 104 PRO A C 1
ATOM 795 O O . PRO A 1 104 ? -17.211 -6.205 18.442 1.00 94.00 104 PRO A O 1
ATOM 798 N N . LEU A 1 105 ? -15.168 -5.665 19.227 1.00 94.19 105 LEU A N 1
ATOM 799 C CA . LEU A 1 105 ? -14.593 -5.436 17.904 1.00 94.19 105 LEU A CA 1
ATOM 800 C C . LEU A 1 105 ? -14.624 -6.719 17.068 1.00 94.19 105 LEU A C 1
ATOM 802 O O . LEU A 1 105 ? -15.201 -6.716 15.982 1.00 94.19 105 LEU A O 1
ATOM 806 N N . LEU A 1 106 ? -14.068 -7.820 17.580 1.00 94.31 106 LEU A N 1
ATOM 807 C CA . LEU A 1 106 ? -14.029 -9.099 16.867 1.00 94.31 106 LEU A CA 1
ATOM 808 C C . LEU A 1 106 ? -15.437 -9.599 16.527 1.00 94.31 106 LEU A C 1
ATOM 810 O O . LEU A 1 106 ? -15.685 -9.969 15.383 1.00 94.31 106 LEU A O 1
ATOM 814 N N . GLY A 1 107 ? -16.377 -9.515 17.472 1.00 93.88 107 GLY A N 1
ATOM 815 C CA . GLY A 1 107 ? -17.770 -9.899 17.234 1.00 93.88 107 GLY A CA 1
ATOM 816 C C . GLY A 1 107 ? -18.447 -9.071 16.138 1.00 93.88 107 GLY A C 1
ATOM 817 O O . GLY A 1 107 ? -19.233 -9.605 15.358 1.00 93.88 107 GLY A O 1
ATOM 818 N N . SER A 1 108 ? -18.118 -7.779 16.023 1.00 93.38 108 SER A N 1
ATOM 819 C CA . SER A 1 108 ? -18.620 -6.955 14.915 1.00 93.38 108 SER A CA 1
ATOM 820 C C . SER A 1 108 ? -17.953 -7.317 13.583 1.00 93.38 108 SER A C 1
ATOM 822 O O . SER A 1 108 ? -18.644 -7.448 12.572 1.00 93.38 108 SER A O 1
ATOM 824 N N . LEU A 1 109 ? -16.638 -7.561 13.576 1.00 94.19 109 LEU A N 1
ATOM 825 C CA . LEU A 1 109 ? -15.877 -7.940 12.385 1.00 94.19 109 LEU A CA 1
ATOM 826 C C . LEU A 1 109 ? -16.336 -9.279 11.800 1.00 94.19 109 LEU A C 1
ATOM 828 O O . LEU A 1 109 ? -16.462 -9.396 10.582 1.00 94.19 109 LEU A O 1
ATOM 832 N N . GLU A 1 110 ? -16.663 -10.254 12.647 1.00 93.44 110 GLU A N 1
ATOM 833 C CA . GLU A 1 110 ? -17.161 -11.574 12.244 1.00 93.44 110 GLU A CA 1
ATOM 834 C C . GLU A 1 110 ? -18.482 -11.529 11.461 1.00 93.44 110 GLU A C 1
ATOM 836 O O . GLU A 1 110 ? -18.771 -12.457 10.704 1.00 93.44 110 GLU A O 1
ATOM 841 N N . SER A 1 111 ? -19.260 -10.448 11.586 1.00 91.19 111 SER A N 1
ATOM 842 C CA . SER A 1 111 ? -20.502 -10.259 10.825 1.00 91.19 111 SER A CA 1
ATOM 843 C C . SER A 1 111 ? -20.274 -9.869 9.359 1.00 91.19 111 SER A C 1
ATOM 845 O O . SER A 1 111 ? -21.176 -10.010 8.529 1.00 91.19 111 SER A O 1
ATOM 847 N N . TYR A 1 112 ? -19.073 -9.399 9.011 1.00 90.19 112 TYR A N 1
ATOM 848 C CA . TYR A 1 112 ? -18.750 -8.954 7.661 1.00 90.19 112 TYR A CA 1
ATOM 849 C C . TYR A 1 112 ? -18.123 -10.067 6.819 1.00 90.19 112 TYR A C 1
ATOM 851 O O . TYR A 1 112 ? -17.393 -10.936 7.297 1.00 90.19 112 TYR A O 1
ATOM 859 N N . ALA A 1 113 ? -18.341 -9.996 5.503 1.00 85.88 113 ALA A N 1
ATOM 860 C CA . ALA A 1 113 ? -17.667 -10.876 4.554 1.00 85.88 113 ALA A CA 1
ATOM 861 C C . ALA A 1 113 ? -16.139 -10.753 4.687 1.00 85.88 113 ALA A C 1
ATOM 863 O O . ALA A 1 113 ? -15.610 -9.640 4.735 1.00 85.88 113 ALA A O 1
ATOM 864 N N . ALA A 1 114 ? -15.455 -11.900 4.711 1.00 88.00 114 ALA A N 1
ATOM 865 C CA . ALA A 1 114 ? -14.027 -12.049 5.009 1.00 88.00 114 ALA A CA 1
ATOM 866 C C . ALA A 1 114 ? -13.597 -11.693 6.444 1.00 88.00 114 ALA A C 1
ATOM 868 O O . ALA A 1 114 ? -12.404 -11.724 6.724 1.00 88.00 114 ALA A O 1
ATOM 869 N N . GLN A 1 115 ? -14.548 -11.408 7.340 1.00 93.00 115 GLN A N 1
ATOM 870 C CA . GLN A 1 115 ? -14.308 -11.026 8.732 1.00 93.00 115 GLN A CA 1
ATOM 871 C C . GLN A 1 115 ? -13.406 -9.789 8.884 1.00 93.00 115 GLN A C 1
ATOM 873 O O . GLN A 1 115 ? -12.672 -9.660 9.859 1.00 93.00 115 GLN A O 1
ATOM 878 N N . CYS A 1 116 ? -13.433 -8.897 7.890 1.00 93.25 116 CYS A N 1
ATOM 879 C CA . CYS A 1 116 ? -12.556 -7.734 7.799 1.00 93.25 116 CYS A CA 1
ATOM 880 C C . CYS A 1 116 ? -13.331 -6.497 7.350 1.00 93.25 116 CYS A C 1
ATOM 882 O O . CYS A 1 116 ? -14.079 -6.553 6.363 1.00 93.25 116 CYS A O 1
ATOM 884 N N . ARG A 1 117 ? -13.086 -5.355 7.989 1.00 94.38 117 ARG A N 1
ATOM 885 C CA . ARG A 1 117 ? -13.626 -4.053 7.584 1.00 94.38 117 ARG A CA 1
ATOM 886 C C . ARG A 1 117 ? -12.648 -2.945 7.956 1.00 94.38 117 ARG A C 1
ATOM 888 O O . ARG A 1 117 ? -12.070 -2.964 9.035 1.00 94.38 117 ARG A O 1
ATOM 895 N N . ASN A 1 118 ? -12.469 -1.974 7.061 1.00 94.50 118 ASN A N 1
ATOM 896 C CA . ASN A 1 118 ? -11.608 -0.809 7.273 1.00 94.50 118 ASN A CA 1
ATOM 897 C C . ASN A 1 118 ? -10.174 -1.183 7.701 1.00 94.50 118 ASN A C 1
ATOM 899 O O . ASN A 1 118 ? -9.591 -0.549 8.580 1.00 94.50 118 ASN A O 1
ATOM 903 N N . GLY A 1 119 ? -9.624 -2.247 7.107 1.00 94.31 119 GLY A N 1
ATOM 904 C CA . GLY A 1 119 ? -8.283 -2.750 7.406 1.00 94.31 119 GLY A CA 1
ATOM 905 C C . GLY A 1 119 ? -8.153 -3.524 8.713 1.00 94.31 119 GLY A C 1
ATOM 906 O O . GLY A 1 119 ? -7.073 -4.036 8.959 1.00 94.31 119 GLY A O 1
ATOM 907 N N . LEU A 1 120 ? -9.208 -3.640 9.524 1.00 95.44 120 LEU A N 1
ATOM 908 C CA . LEU A 1 120 ? -9.204 -4.444 10.746 1.00 95.44 120 LEU A CA 1
ATOM 909 C C . LEU A 1 120 ? -9.884 -5.782 10.478 1.00 95.44 120 LEU A C 1
ATOM 911 O O . LEU A 1 120 ? -10.977 -5.824 9.904 1.00 95.44 120 LEU A O 1
ATOM 915 N N . CYS A 1 121 ? -9.243 -6.868 10.891 1.00 94.38 121 CYS A N 1
ATOM 916 C CA . CYS A 1 121 ? -9.697 -8.226 10.654 1.00 94.38 121 CYS A CA 1
ATOM 917 C C . CYS A 1 121 ? -9.833 -9.015 11.956 1.00 94.38 121 CYS A C 1
ATOM 919 O O . CYS A 1 121 ? -8.967 -8.993 12.826 1.00 94.38 121 CYS A O 1
ATOM 921 N N . ALA A 1 122 ? -10.908 -9.794 12.068 1.00 93.62 122 ALA A N 1
ATOM 922 C CA . ALA A 1 122 ? -10.923 -10.896 13.013 1.00 93.62 122 ALA A CA 1
ATOM 923 C C . ALA A 1 122 ? -10.062 -12.047 12.476 1.00 93.62 122 ALA A C 1
ATOM 925 O O . ALA A 1 122 ? -9.811 -12.180 11.272 1.00 93.62 122 ALA A O 1
ATOM 926 N N . LYS A 1 123 ? -9.604 -12.910 13.386 1.00 88.19 123 LYS A N 1
ATOM 927 C CA . LYS A 1 123 ? -8.793 -14.069 13.019 1.00 88.19 123 LYS A CA 1
ATOM 928 C C . LYS A 1 123 ? -9.600 -15.011 12.126 1.00 88.19 123 LYS A C 1
ATOM 930 O O . LYS A 1 123 ? -10.496 -15.710 12.591 1.00 88.19 123 LYS A O 1
ATOM 935 N N . ARG A 1 124 ? -9.205 -15.093 10.859 1.00 84.31 124 ARG A N 1
ATOM 936 C CA . ARG A 1 124 ? -9.818 -16.005 9.893 1.00 84.31 124 ARG A CA 1
ATOM 937 C C . ARG A 1 124 ? -9.394 -17.450 10.151 1.00 84.31 124 ARG A C 1
ATOM 939 O O . ARG A 1 124 ? -8.249 -17.730 10.512 1.00 84.31 124 ARG A O 1
ATOM 946 N N . LEU A 1 125 ? -10.316 -18.377 9.910 1.00 77.44 125 LEU A N 1
ATOM 947 C CA . LEU A 1 125 ? -10.081 -19.821 9.966 1.00 77.44 125 LEU A CA 1
ATOM 948 C C . LEU A 1 125 ? -9.973 -20.394 8.542 1.00 77.44 125 LEU A C 1
ATOM 950 O O . LEU A 1 125 ? -10.622 -19.903 7.623 1.00 77.44 125 LEU A O 1
ATOM 954 N N . GLY A 1 126 ? -9.161 -21.437 8.349 1.00 78.81 126 GLY A N 1
ATOM 955 C CA . GLY A 1 126 ? -8.988 -22.094 7.044 1.00 78.81 126 GLY A CA 1
ATOM 956 C C . GLY A 1 126 ? -7.960 -21.421 6.124 1.00 78.81 126 GLY A C 1
ATOM 957 O O . GLY A 1 126 ? -7.046 -20.743 6.598 1.00 78.81 126 GLY A O 1
ATOM 958 N N . SER A 1 127 ? -8.084 -21.648 4.808 1.00 79.81 127 SER A N 1
ATOM 959 C CA . SER A 1 127 ? -7.120 -21.166 3.805 1.00 79.81 127 SER A CA 1
ATOM 960 C C . SER A 1 127 ? -7.048 -19.637 3.774 1.00 79.81 127 SER A C 1
ATOM 962 O O . SER A 1 127 ? -8.061 -18.962 3.602 1.00 79.81 127 SER A O 1
ATOM 964 N N . GLN A 1 128 ? -5.838 -19.100 3.933 1.00 82.19 128 GLN A N 1
ATOM 965 C CA . GLN A 1 128 ? -5.570 -17.659 3.968 1.00 82.19 128 GLN A CA 1
ATOM 966 C C . GLN A 1 128 ? -5.049 -17.112 2.636 1.00 82.19 128 GLN A C 1
ATOM 968 O O . GLN A 1 128 ? -4.829 -15.907 2.526 1.00 82.19 128 GLN A O 1
ATOM 973 N N . ASP A 1 129 ? -4.854 -17.968 1.629 1.00 88.00 129 ASP A N 1
ATOM 974 C CA . ASP A 1 129 ? -4.379 -17.555 0.307 1.00 88.00 129 ASP A CA 1
ATOM 975 C C . ASP A 1 129 ? -5.521 -16.967 -0.534 1.00 88.00 129 ASP A C 1
ATOM 977 O O . ASP A 1 129 ? -5.969 -17.534 -1.529 1.00 88.00 129 ASP A O 1
ATOM 981 N N . PHE A 1 130 ? -6.034 -15.817 -0.101 1.00 89.81 130 PHE A N 1
ATOM 982 C CA . PHE A 1 130 ? -7.035 -15.074 -0.864 1.00 89.81 130 PHE A CA 1
ATOM 983 C C . PHE A 1 130 ? -6.430 -14.363 -2.081 1.00 89.81 130 PHE A C 1
ATOM 985 O O . PHE A 1 130 ? -7.171 -13.958 -2.972 1.00 89.81 130 PHE A O 1
ATOM 992 N N . TRP A 1 131 ? -5.104 -14.206 -2.125 1.00 88.75 131 TRP A N 1
ATOM 993 C CA . TRP A 1 131 ? -4.380 -13.505 -3.186 1.00 88.75 131 TRP A CA 1
ATOM 994 C C . TRP A 1 131 ? -4.484 -14.238 -4.517 1.00 88.75 131 TRP A C 1
ATOM 996 O O . TRP A 1 131 ? -4.741 -13.615 -5.544 1.00 88.75 131 TRP A O 1
ATOM 1006 N N . ASN A 1 132 ? -4.332 -15.565 -4.478 1.00 90.00 132 ASN A N 1
ATOM 1007 C CA . ASN A 1 132 ? -4.404 -16.417 -5.662 1.00 90.00 132 ASN A CA 1
ATOM 1008 C C . ASN A 1 132 ? -5.785 -17.057 -5.859 1.00 90.00 132 ASN A C 1
ATOM 1010 O O . ASN A 1 132 ? -6.026 -17.713 -6.875 1.00 90.00 132 ASN A O 1
ATOM 1014 N N . ASN A 1 133 ? -6.707 -16.888 -4.907 1.00 89.06 133 ASN A N 1
ATOM 1015 C CA . ASN A 1 133 ? -8.032 -17.479 -5.001 1.00 89.06 133 ASN A CA 1
ATOM 1016 C C . ASN A 1 133 ? -8.997 -16.601 -5.813 1.00 89.06 133 ASN A C 1
ATOM 1018 O O . ASN A 1 133 ? -9.422 -15.531 -5.373 1.00 89.06 133 ASN A O 1
ATOM 1022 N N . ALA A 1 134 ? -9.397 -17.105 -6.979 1.00 87.44 134 ALA A N 1
ATOM 1023 C CA . ALA A 1 134 ? -10.440 -16.514 -7.817 1.00 87.44 134 ALA A CA 1
ATOM 1024 C C . ALA A 1 134 ? -11.819 -17.180 -7.634 1.00 87.44 134 ALA A C 1
ATOM 1026 O O . ALA A 1 134 ? -12.804 -16.710 -8.198 1.00 87.44 134 ALA A O 1
ATOM 1027 N N . ASP A 1 135 ? -11.902 -18.270 -6.865 1.00 88.19 135 ASP A N 1
ATOM 1028 C CA . ASP A 1 135 ? -13.101 -19.093 -6.708 1.00 88.19 135 ASP A CA 1
ATOM 1029 C C . ASP A 1 135 ? -13.706 -18.901 -5.310 1.00 88.19 135 ASP A C 1
ATOM 1031 O O . ASP A 1 135 ? -13.170 -19.362 -4.297 1.00 88.19 135 ASP A O 1
ATOM 1035 N N . SER A 1 136 ? -14.853 -18.222 -5.249 1.00 86.19 136 SER A N 1
ATOM 1036 C CA . SER A 1 136 ? -15.554 -17.947 -3.992 1.00 86.19 136 SER A CA 1
ATOM 1037 C C . SER A 1 136 ? -16.086 -19.206 -3.302 1.00 86.19 136 SER A C 1
ATOM 1039 O O . SER A 1 136 ? -16.352 -19.165 -2.102 1.00 86.19 136 SER A O 1
ATOM 1041 N N . ALA A 1 137 ? -16.199 -20.337 -4.010 1.00 86.19 137 ALA A N 1
ATOM 1042 C CA . ALA A 1 137 ? -16.560 -21.616 -3.404 1.00 86.19 137 ALA A CA 1
ATOM 1043 C C . ALA A 1 137 ? -15.386 -22.261 -2.645 1.00 86.19 137 ALA A C 1
ATOM 1045 O O . ALA A 1 137 ? -15.605 -23.110 -1.781 1.00 86.19 137 ALA A O 1
ATOM 1046 N N . LYS A 1 138 ? -14.141 -21.862 -2.943 1.00 84.75 138 LYS A N 1
ATOM 1047 C CA . LYS A 1 138 ? -12.915 -22.402 -2.323 1.00 84.75 138 LYS A CA 1
ATOM 1048 C C . LYS A 1 138 ? -12.367 -21.541 -1.188 1.00 84.75 138 LYS A C 1
ATOM 1050 O O . LYS A 1 138 ? -11.401 -21.933 -0.536 1.00 84.75 138 LYS A O 1
ATOM 1055 N N . GLY A 1 139 ? -12.981 -20.390 -0.938 1.00 87.25 139 GLY A N 1
ATOM 1056 C CA . GLY A 1 139 ? -12.605 -19.484 0.138 1.00 87.25 139 GLY A CA 1
ATOM 1057 C C . GLY A 1 139 ? -12.781 -1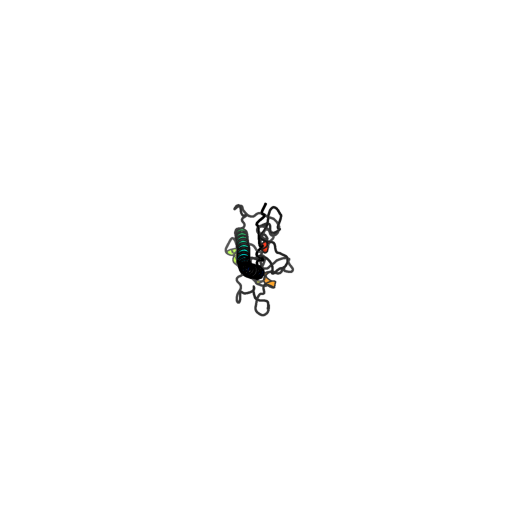8.023 -0.249 1.00 87.25 139 GLY A C 1
ATOM 1058 O O . GLY A 1 139 ? -13.393 -17.690 -1.262 1.00 87.25 139 GLY A O 1
ATOM 1059 N N . ILE A 1 140 ? -12.209 -17.143 0.569 1.00 90.25 140 ILE A N 1
ATOM 1060 C CA . ILE A 1 140 ? -12.203 -15.704 0.303 1.00 90.25 140 ILE A CA 1
ATOM 1061 C C . ILE A 1 140 ? -11.338 -15.403 -0.921 1.00 90.25 140 ILE A C 1
ATOM 1063 O O . ILE A 1 140 ? -10.276 -15.995 -1.102 1.00 90.25 140 ILE A O 1
ATOM 1067 N N . THR A 1 141 ? -11.804 -14.475 -1.749 1.00 91.62 141 THR A N 1
ATOM 1068 C CA . THR A 1 141 ? -11.107 -14.011 -2.956 1.00 91.62 141 THR A CA 1
ATOM 1069 C C . THR A 1 141 ? -10.474 -12.638 -2.746 1.00 91.62 141 THR A C 1
ATOM 1071 O O . THR A 1 141 ? -10.922 -11.854 -1.902 1.00 91.62 141 THR A O 1
ATOM 1074 N N . LEU A 1 142 ? -9.477 -12.295 -3.564 1.00 91.06 142 LEU A N 1
ATOM 1075 C CA . LEU A 1 142 ? -8.857 -10.966 -3.557 1.00 91.06 142 LEU A CA 1
ATOM 1076 C C . LEU A 1 142 ? -9.883 -9.853 -3.796 1.00 91.06 142 LEU A C 1
ATOM 1078 O O . LEU A 1 142 ? -9.832 -8.807 -3.148 1.00 91.06 142 LEU A O 1
ATOM 1082 N N . THR A 1 143 ? -10.854 -10.090 -4.678 1.00 90.50 143 THR A N 1
ATOM 1083 C CA . THR A 1 143 ? -11.933 -9.137 -4.952 1.00 90.50 143 THR A CA 1
ATOM 1084 C C . THR A 1 143 ? -12.737 -8.849 -3.690 1.00 90.50 143 THR A C 1
ATOM 1086 O O . THR A 1 143 ? -12.955 -7.688 -3.368 1.00 90.50 143 THR A O 1
ATOM 1089 N N . GLN A 1 144 ? -13.105 -9.866 -2.906 1.00 90.31 144 GLN A N 1
ATOM 1090 C CA . GLN A 1 144 ? -13.825 -9.658 -1.642 1.00 90.31 144 GLN A CA 1
ATOM 1091 C C . GLN A 1 144 ? -13.003 -8.888 -0.599 1.00 90.31 144 GLN A C 1
ATOM 1093 O O . GLN A 1 144 ? -13.583 -8.186 0.227 1.00 90.31 144 GLN A O 1
ATOM 1098 N N . MET A 1 145 ? -11.674 -8.995 -0.649 1.00 92.00 145 MET A N 1
ATOM 1099 C CA . MET A 1 145 ? -10.765 -8.307 0.271 1.00 92.00 145 MET A CA 1
ATOM 1100 C C . MET A 1 145 ? -10.488 -6.845 -0.110 1.00 92.00 145 MET A C 1
ATOM 1102 O O . MET A 1 145 ? -10.114 -6.047 0.750 1.00 92.00 145 MET A O 1
ATOM 1106 N N . THR A 1 146 ? -10.678 -6.481 -1.379 1.00 93.50 146 THR A N 1
ATOM 1107 C CA . THR A 1 146 ? -10.251 -5.181 -1.933 1.00 93.50 146 THR A CA 1
ATOM 1108 C C . THR A 1 146 ? -11.385 -4.349 -2.530 1.00 93.50 146 THR A C 1
ATOM 1110 O O . THR A 1 146 ? -11.223 -3.149 -2.747 1.00 93.50 146 THR A O 1
ATOM 1113 N N . GLN A 1 147 ? -12.544 -4.945 -2.810 1.00 91.75 147 GLN A N 1
ATOM 1114 C CA . GLN A 1 147 ? -13.683 -4.216 -3.359 1.00 91.75 147 GLN A CA 1
ATOM 1115 C C . GLN A 1 147 ? -14.332 -3.299 -2.320 1.00 91.75 147 GLN A C 1
ATOM 1117 O O . GLN A 1 147 ? -14.445 -3.639 -1.137 1.00 91.75 147 GLN A O 1
ATOM 1122 N N . THR A 1 148 ? -14.827 -2.160 -2.794 1.00 92.25 148 THR A N 1
ATOM 1123 C CA . THR A 1 148 ? -15.712 -1.294 -2.018 1.00 92.25 148 THR A CA 1
ATOM 1124 C C . THR A 1 148 ? -17.079 -1.958 -1.870 1.00 92.25 148 THR A C 1
ATOM 1126 O O . THR A 1 148 ? -17.651 -2.466 -2.835 1.00 92.25 148 THR A O 1
ATOM 1129 N N . ARG A 1 149 ? -17.597 -1.976 -0.647 1.00 90.38 149 ARG A N 1
ATOM 1130 C CA . ARG A 1 149 ? -18.911 -2.508 -0.285 1.00 90.38 149 ARG A CA 1
ATOM 1131 C C . ARG A 1 149 ? -20.000 -1.451 -0.472 1.00 90.38 149 ARG A C 1
ATOM 1133 O O . ARG A 1 149 ? -19.722 -0.275 -0.687 1.00 90.38 149 ARG A O 1
ATOM 1140 N N . ALA A 1 150 ? -21.258 -1.874 -0.355 1.00 89.69 150 ALA A N 1
ATOM 1141 C CA . ALA A 1 150 ? -22.424 -1.002 -0.520 1.00 89.69 150 ALA A CA 1
ATOM 1142 C C . ALA A 1 150 ? -22.471 0.172 0.479 1.00 89.69 150 ALA A C 1
ATOM 1144 O O . ALA A 1 150 ? -23.061 1.204 0.185 1.00 89.69 150 ALA A O 1
ATOM 1145 N N . ASP A 1 151 ? -21.832 0.022 1.639 1.00 88.25 151 ASP A N 1
ATOM 1146 C CA . ASP A 1 151 ? -21.707 1.050 2.675 1.00 88.25 151 ASP A CA 1
ATOM 1147 C C . ASP A 1 151 ? -20.488 1.976 2.476 1.00 88.25 151 ASP A C 1
ATOM 1149 O O . ASP A 1 151 ? -20.170 2.772 3.355 1.00 88.25 151 ASP A O 1
ATOM 1153 N N . GLY A 1 152 ? -19.781 1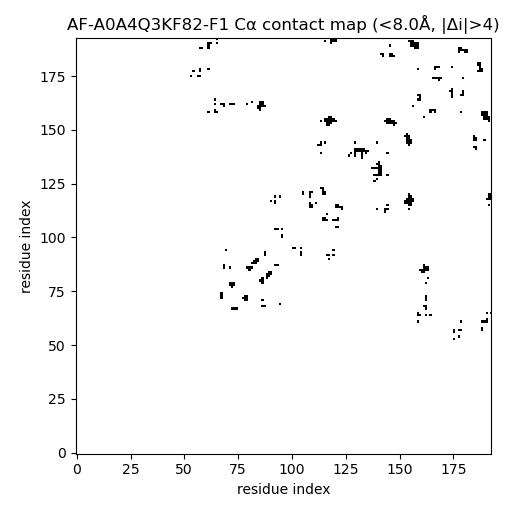.855 1.347 1.00 89.06 152 GLY A N 1
ATOM 1154 C CA . GLY A 1 152 ? -18.585 2.636 1.034 1.00 89.06 152 GLY A CA 1
ATOM 1155 C C . GLY A 1 152 ? -17.299 2.134 1.697 1.00 89.06 152 GLY A C 1
ATOM 1156 O O . GLY A 1 152 ? -16.241 2.716 1.466 1.00 89.06 152 GLY A O 1
ATOM 1157 N N . THR A 1 153 ? -17.346 1.054 2.486 1.00 91.75 153 THR A N 1
ATOM 1158 C CA . THR A 1 153 ? -16.164 0.510 3.177 1.00 91.75 153 THR A CA 1
ATOM 1159 C C . THR A 1 153 ? -15.459 -0.585 2.389 1.00 91.75 153 THR A C 1
ATOM 1161 O O . THR A 1 153 ? -16.020 -1.202 1.488 1.00 91.75 153 THR A O 1
ATOM 1164 N N . THR A 1 154 ? -14.213 -0.870 2.748 1.00 94.00 154 THR A N 1
ATOM 1165 C CA . THR A 1 154 ? -13.382 -1.927 2.149 1.00 94.00 154 THR A CA 1
ATOM 1166 C C . THR A 1 154 ? -12.965 -2.931 3.219 1.00 94.00 154 THR A C 1
ATOM 1168 O O . THR A 1 154 ? -13.070 -2.655 4.414 1.00 94.00 154 THR A O 1
ATOM 1171 N N . ALA A 1 155 ? -12.560 -4.146 2.838 1.00 94.12 155 ALA A N 1
ATOM 1172 C CA . ALA A 1 155 ? -12.042 -5.105 3.820 1.00 94.12 155 ALA A CA 1
ATOM 1173 C C . ALA A 1 155 ? -10.638 -4.687 4.272 1.00 94.12 155 ALA A C 1
ATOM 1175 O O . ALA A 1 155 ? -10.379 -4.613 5.468 1.00 94.12 155 ALA A O 1
ATOM 1176 N N . GLY A 1 156 ? -9.772 -4.363 3.309 1.00 94.25 156 GLY A N 1
ATOM 1177 C CA . GLY A 1 156 ? -8.455 -3.780 3.558 1.00 94.25 156 GLY A CA 1
ATOM 1178 C C . GLY A 1 156 ? -8.475 -2.267 3.676 1.00 94.25 156 GLY A C 1
ATOM 1179 O O . GLY A 1 156 ? -9.456 -1.616 3.317 1.00 94.25 156 GLY A O 1
ATOM 1180 N N . ALA A 1 157 ? -7.363 -1.723 4.146 1.00 95.62 157 ALA A N 1
ATOM 1181 C CA . ALA A 1 157 ? -7.069 -0.300 4.143 1.00 95.62 157 ALA A CA 1
ATOM 1182 C C . ALA A 1 157 ? -6.057 0.033 3.045 1.00 95.62 157 ALA A C 1
ATOM 1184 O O . ALA A 1 157 ? -5.150 -0.758 2.773 1.00 95.62 157 ALA A O 1
ATOM 1185 N N . ARG A 1 158 ? -6.194 1.206 2.424 1.00 95.25 158 ARG A N 1
ATOM 1186 C CA . ARG A 1 158 ? -5.192 1.746 1.495 1.00 95.25 158 ARG A CA 1
ATOM 1187 C C . ARG A 1 158 ? -4.225 2.684 2.214 1.00 95.25 158 ARG A C 1
ATOM 1189 O O . ARG A 1 158 ? -4.585 3.293 3.219 1.00 95.25 158 ARG A O 1
ATOM 1196 N N . TYR A 1 159 ? -3.043 2.867 1.623 1.00 94.94 159 TYR A N 1
ATOM 1197 C CA . TYR A 1 159 ? -2.067 3.870 2.056 1.00 94.94 159 TYR A CA 1
ATOM 1198 C C . TYR A 1 159 ? -2.723 5.244 2.251 1.00 94.94 159 TYR A C 1
ATOM 1200 O O . TYR A 1 159 ? -3.411 5.740 1.350 1.00 94.94 159 TYR A O 1
ATOM 1208 N N . GLY A 1 160 ? -2.544 5.839 3.427 1.00 93.44 160 GLY A N 1
ATOM 1209 C CA . GLY A 1 160 ? -3.062 7.163 3.753 1.00 93.44 160 GLY A CA 1
ATOM 1210 C C . GLY A 1 160 ? -4.532 7.214 4.165 1.00 93.44 160 GLY A C 1
ATOM 1211 O O . GLY A 1 160 ? -5.001 8.269 4.585 1.00 93.44 160 GLY A O 1
ATOM 1212 N N . GLN A 1 161 ? -5.281 6.108 4.075 1.00 94.12 161 GLN A N 1
ATOM 1213 C CA . GLN A 1 161 ? -6.723 6.108 4.353 1.00 94.12 161 GLN A CA 1
ATOM 1214 C C . GLN A 1 161 ? -7.047 6.475 5.807 1.00 94.12 161 GLN A C 1
ATOM 1216 O O . GLN A 1 161 ? -8.020 7.189 6.048 1.00 94.12 161 GLN A O 1
ATOM 1221 N N . PHE A 1 162 ? -6.236 5.997 6.756 1.00 95.81 162 PHE A N 1
ATOM 1222 C CA . PHE A 1 162 ? -6.439 6.219 8.191 1.00 95.81 162 PHE A CA 1
ATOM 1223 C C . PHE A 1 162 ? -5.356 7.094 8.838 1.00 95.81 162 PHE A C 1
ATOM 1225 O O . PHE A 1 162 ? -5.550 7.564 9.952 1.00 95.81 162 PHE A O 1
ATOM 1232 N N . THR A 1 163 ? -4.274 7.410 8.128 1.00 94.56 163 THR A N 1
ATOM 1233 C CA . THR A 1 163 ? -3.192 8.298 8.599 1.00 94.56 163 THR A CA 1
ATOM 1234 C C . THR A 1 163 ? -3.235 9.692 7.968 1.00 94.56 163 THR A C 1
ATOM 1236 O O . THR A 1 163 ? -2.606 10.618 8.470 1.00 94.56 163 THR A O 1
ATOM 1239 N N . GLY A 1 164 ? -3.951 9.860 6.849 1.00 91.94 164 GLY A N 1
ATOM 1240 C CA . GLY A 1 164 ? -3.952 11.098 6.065 1.00 91.94 164 GLY A CA 1
ATOM 1241 C C . GLY A 1 164 ? -2.724 11.278 5.165 1.00 91.94 164 GLY A C 1
ATOM 1242 O O . GLY A 1 164 ? -2.533 12.367 4.614 1.00 91.94 164 GLY A O 1
ATOM 1243 N N . ALA A 1 165 ? -1.889 10.243 4.993 1.00 91.50 165 ALA A N 1
ATOM 1244 C CA . ALA A 1 165 ? -0.766 10.296 4.063 1.00 91.50 165 ALA A CA 1
ATOM 1245 C C . ALA A 1 165 ? -1.241 10.612 2.630 1.00 91.50 165 ALA A C 1
ATOM 1247 O O . ALA A 1 165 ? -2.236 10.075 2.135 1.00 91.50 165 ALA A O 1
ATOM 1248 N N . GLN A 1 166 ? -0.521 11.512 1.959 1.00 89.00 166 GLN A N 1
ATOM 1249 C CA . GLN A 1 166 ? -0.832 11.905 0.587 1.00 89.00 166 GLN A CA 1
ATOM 1250 C C . GLN A 1 166 ? -0.504 10.750 -0.358 1.00 89.00 166 GLN A C 1
ATOM 1252 O O . GLN A 1 166 ? 0.619 10.253 -0.374 1.00 89.00 166 GLN A O 1
ATOM 1257 N N . TRP A 1 167 ? -1.491 10.324 -1.140 1.00 86.94 167 TRP A N 1
ATOM 1258 C CA . TRP A 1 167 ? -1.344 9.241 -2.115 1.00 86.94 167 TRP A CA 1
ATOM 1259 C C . TRP A 1 167 ? -1.365 9.752 -3.562 1.00 86.94 167 TRP A C 1
ATOM 1261 O O . TRP A 1 167 ? -0.889 9.064 -4.463 1.00 86.94 167 TRP A O 1
ATOM 1271 N N . GLU A 1 168 ? -1.907 10.951 -3.791 1.00 83.69 168 GLU A N 1
ATOM 1272 C CA . GLU A 1 168 ? -1.895 11.599 -5.098 1.00 83.69 168 GLU A CA 1
ATOM 1273 C C . GLU A 1 168 ? -0.489 12.106 -5.411 1.00 83.69 168 GLU A C 1
ATOM 1275 O O . GLU A 1 168 ? 0.172 12.737 -4.587 1.00 83.69 168 GLU A O 1
ATOM 1280 N N . THR A 1 169 ? -0.020 11.814 -6.621 1.00 76.69 169 THR A N 1
ATOM 1281 C CA . THR A 1 169 ? 1.287 12.282 -7.080 1.00 76.69 169 THR A CA 1
ATOM 1282 C C . THR A 1 169 ? 1.178 13.740 -7.509 1.00 76.69 169 THR A C 1
ATOM 1284 O O . THR A 1 169 ? 0.442 14.056 -8.443 1.00 76.69 169 THR A O 1
ATOM 1287 N N . ALA A 1 170 ? 1.953 14.615 -6.873 1.00 77.19 170 ALA A N 1
ATOM 1288 C CA . ALA A 1 170 ? 2.176 15.986 -7.323 1.00 77.19 170 ALA A CA 1
ATOM 1289 C C . ALA A 1 170 ? 3.642 16.165 -7.743 1.00 77.19 170 ALA A C 1
ATOM 1291 O O . ALA A 1 170 ? 4.523 15.451 -7.261 1.00 77.19 170 ALA A O 1
ATOM 1292 N N . SER A 1 171 ? 3.924 17.118 -8.636 1.00 73.44 171 SER A N 1
ATOM 1293 C CA . SER A 1 171 ? 5.282 17.344 -9.164 1.00 73.44 171 SER A CA 1
ATOM 1294 C C . SER A 1 171 ? 6.322 17.655 -8.078 1.00 73.44 171 SER A C 1
ATOM 1296 O O . SER A 1 171 ? 7.502 17.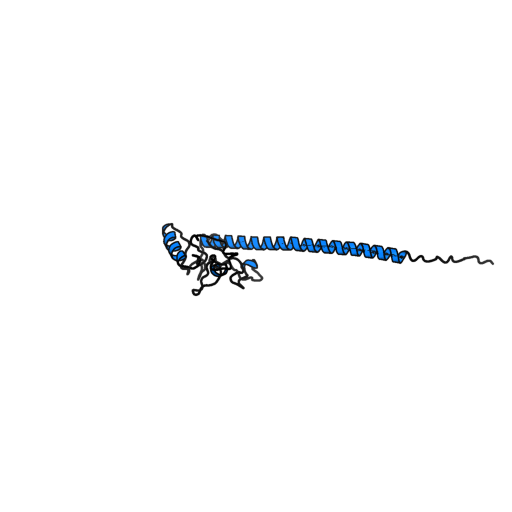379 -8.266 1.00 73.44 171 SER A O 1
ATOM 1298 N N . ASP A 1 172 ? 5.897 18.228 -6.952 1.00 78.38 172 ASP A N 1
ATOM 1299 C CA . ASP A 1 172 ? 6.716 18.571 -5.786 1.00 78.38 172 ASP A CA 1
ATOM 1300 C C . ASP A 1 172 ? 6.715 17.485 -4.693 1.00 78.38 172 ASP A C 1
ATOM 1302 O O . ASP A 1 172 ? 7.510 17.556 -3.755 1.00 78.38 172 ASP A O 1
ATOM 1306 N N . LYS A 1 173 ? 5.834 16.483 -4.802 1.00 78.75 173 LYS A N 1
ATOM 1307 C CA . LYS A 1 173 ? 5.641 15.402 -3.822 1.00 78.75 173 LYS A CA 1
ATOM 1308 C C . LYS A 1 173 ? 5.345 14.089 -4.552 1.00 78.75 173 LYS A C 1
ATOM 1310 O O . LYS A 1 173 ? 4.191 13.648 -4.589 1.00 78.75 173 LYS A O 1
ATOM 1315 N N . PRO A 1 174 ? 6.360 13.477 -5.185 1.00 81.56 174 PRO A N 1
ATOM 1316 C CA . PRO A 1 174 ? 6.172 12.204 -5.854 1.00 81.56 174 PRO A CA 1
ATOM 1317 C C . PRO A 1 174 ? 5.851 11.118 -4.824 1.00 81.56 174 PRO A C 1
ATOM 1319 O O . PRO A 1 174 ? 6.543 10.977 -3.818 1.00 81.56 174 PRO A O 1
ATOM 1322 N N . VAL A 1 175 ? 4.803 10.347 -5.094 1.00 88.38 175 VAL A N 1
ATOM 1323 C CA . VAL A 1 175 ? 4.434 9.163 -4.311 1.00 88.38 175 VAL A CA 1
ATOM 1324 C C . VAL A 1 175 ? 4.898 7.930 -5.076 1.00 88.38 175 VAL A C 1
ATOM 1326 O O . VAL A 1 175 ? 4.962 7.943 -6.308 1.00 88.38 175 VAL A O 1
ATOM 1329 N N . ASN A 1 176 ? 5.217 6.849 -4.363 1.00 92.19 176 ASN A N 1
ATOM 1330 C CA . ASN A 1 176 ? 5.523 5.580 -5.009 1.00 92.19 176 ASN A CA 1
ATOM 1331 C C . ASN A 1 176 ? 4.357 5.176 -5.950 1.00 92.19 176 ASN A C 1
ATOM 1333 O O . ASN A 1 176 ? 3.216 5.072 -5.484 1.00 92.19 176 ASN A O 1
ATOM 1337 N N . PRO A 1 177 ? 4.609 4.921 -7.251 1.00 91.75 177 PRO A N 1
ATOM 1338 C CA . PRO A 1 177 ? 3.553 4.665 -8.233 1.00 91.75 177 PRO A CA 1
ATOM 1339 C C . PRO A 1 177 ? 2.624 3.500 -7.878 1.00 91.75 177 PRO A C 1
ATOM 1341 O O . PRO A 1 177 ? 1.449 3.524 -8.232 1.00 91.75 177 PRO A O 1
ATOM 1344 N N . ILE A 1 178 ? 3.128 2.493 -7.156 1.00 93.75 178 ILE A N 1
ATOM 1345 C CA . ILE A 1 178 ? 2.323 1.352 -6.707 1.00 93.75 178 ILE A CA 1
ATOM 1346 C C . ILE A 1 178 ? 1.297 1.812 -5.666 1.00 93.75 178 ILE A C 1
ATOM 1348 O O . ILE A 1 178 ? 0.150 1.386 -5.702 1.00 93.75 178 ILE A O 1
ATOM 1352 N N . LEU A 1 179 ? 1.673 2.701 -4.746 1.00 94.31 179 LEU A N 1
ATOM 1353 C CA . LEU A 1 179 ? 0.756 3.215 -3.722 1.00 94.31 179 LEU A CA 1
ATOM 1354 C C . LEU A 1 179 ? -0.246 4.229 -4.290 1.00 94.31 179 LEU A C 1
ATOM 1356 O O . LEU A 1 179 ? -1.375 4.317 -3.800 1.00 94.31 179 LEU A O 1
ATOM 1360 N N . ALA A 1 180 ? 0.154 4.961 -5.331 1.00 93.06 180 ALA A N 1
ATOM 1361 C CA . ALA A 1 180 ? -0.705 5.904 -6.041 1.00 93.06 180 ALA A CA 1
ATOM 1362 C C . ALA A 1 180 ? -1.747 5.212 -6.946 1.00 93.06 180 ALA A C 1
ATOM 1364 O O . ALA A 1 180 ? -2.804 5.788 -7.212 1.00 93.06 180 ALA A O 1
ATOM 1365 N N . ASP A 1 181 ? -1.488 3.984 -7.412 1.00 92.88 181 ASP A N 1
ATOM 1366 C CA . ASP A 1 181 ? -2.404 3.258 -8.297 1.00 92.88 181 ASP A CA 1
ATOM 1367 C C . ASP A 1 181 ? -3.683 2.810 -7.569 1.00 92.88 181 ASP A C 1
ATOM 1369 O O . ASP A 1 181 ? -3.710 1.851 -6.791 1.00 92.88 181 ASP A O 1
ATOM 1373 N N . ARG A 1 182 ? -4.779 3.509 -7.874 1.00 91.56 182 ARG A N 1
ATOM 1374 C CA . ARG A 1 182 ? -6.143 3.194 -7.422 1.00 91.56 182 ARG A CA 1
ATOM 1375 C C . ARG A 1 182 ? -7.091 2.885 -8.584 1.00 91.56 182 ARG A C 1
ATOM 1377 O O . ARG A 1 182 ? -8.305 2.912 -8.402 1.00 91.56 182 ARG A O 1
ATOM 1384 N N . THR A 1 183 ? -6.552 2.592 -9.771 1.00 92.12 183 THR A N 1
ATOM 1385 C CA . THR A 1 183 ? -7.334 2.391 -11.008 1.00 92.12 183 THR A CA 1
ATOM 1386 C C . THR A 1 183 ? -8.255 1.172 -10.956 1.00 92.12 183 THR A C 1
ATOM 1388 O O . THR A 1 183 ? -9.288 1.146 -11.624 1.00 92.12 183 THR A O 1
ATOM 1391 N N . ALA A 1 184 ? -7.915 0.176 -10.136 1.00 91.06 184 ALA A N 1
ATOM 1392 C CA . ALA A 1 184 ? -8.756 -0.976 -9.848 1.00 91.06 184 ALA A CA 1
ATOM 1393 C C . ALA A 1 184 ? -8.626 -1.407 -8.378 1.00 91.06 184 ALA A C 1
ATOM 1395 O O . ALA A 1 184 ? -7.651 -1.092 -7.689 1.00 91.06 184 ALA A O 1
ATOM 1396 N N . SER A 1 185 ? -9.613 -2.156 -7.882 1.00 88.19 185 SER A N 1
ATOM 1397 C CA . SER A 1 185 ? -9.607 -2.678 -6.508 1.00 88.19 185 SER A CA 1
ATOM 1398 C C . SER A 1 185 ? -8.420 -3.609 -6.254 1.00 88.19 185 SER A C 1
ATOM 1400 O O . SER A 1 185 ? -7.743 -3.477 -5.241 1.00 88.19 185 SER A O 1
ATOM 1402 N N . ASN A 1 186 ? -8.084 -4.473 -7.210 1.00 87.31 186 ASN A N 1
ATOM 1403 C CA . ASN A 1 186 ? -6.958 -5.406 -7.127 1.00 87.31 186 ASN A CA 1
ATOM 1404 C C . ASN A 1 186 ? -5.587 -4.783 -7.465 1.00 87.31 186 ASN A C 1
ATOM 1406 O O . ASN A 1 186 ? -4.629 -5.519 -7.708 1.00 87.31 186 ASN A O 1
ATOM 1410 N N . LYS A 1 187 ? -5.493 -3.450 -7.530 1.00 90.75 187 LYS A N 1
ATOM 1411 C CA . LYS A 1 187 ? -4.260 -2.710 -7.811 1.00 90.75 187 LYS A CA 1
ATOM 1412 C C . LYS A 1 187 ? -3.840 -1.850 -6.619 1.00 90.75 187 LYS A C 1
ATOM 1414 O O . LYS A 1 187 ? -4.667 -1.416 -5.807 1.00 90.75 187 LYS A O 1
ATOM 1419 N N . GLY A 1 188 ? -2.532 -1.628 -6.557 1.00 91.38 188 GLY A N 1
ATOM 1420 C CA . GLY A 1 188 ? -1.839 -0.869 -5.527 1.00 91.38 188 GLY A CA 1
ATOM 1421 C C . GLY A 1 188 ? -1.622 -1.610 -4.208 1.00 91.38 188 GLY A C 1
ATOM 1422 O O . GLY A 1 188 ? -1.677 -2.838 -4.149 1.00 91.38 188 GLY A O 1
ATOM 1423 N N . GLY A 1 189 ? -1.325 -0.846 -3.156 1.00 92.56 189 GLY A N 1
ATOM 1424 C CA . GLY A 1 189 ? -1.024 -1.361 -1.818 1.00 92.56 189 GLY A CA 1
ATOM 1425 C C . GLY A 1 189 ? -2.248 -1.426 -0.903 1.00 92.56 189 GLY A C 1
ATOM 1426 O O . GLY A 1 189 ? -3.013 -0.463 -0.809 1.00 92.56 189 GLY A O 1
ATOM 1427 N N . TRP A 1 190 ? -2.389 -2.548 -0.198 1.00 94.88 190 TRP A N 1
ATOM 1428 C CA . TRP A 1 190 ? -3.423 -2.785 0.807 1.00 94.88 190 TRP A CA 1
ATOM 1429 C C . TRP A 1 190 ? -2.827 -3.407 2.068 1.00 94.88 190 TRP A C 1
ATOM 1431 O O . TRP A 1 190 ? -1.961 -4.278 1.965 1.00 94.88 190 TRP A O 1
ATOM 1441 N N . TYR A 1 191 ? -3.318 -3.004 3.237 1.00 95.50 191 TYR A N 1
ATOM 1442 C CA . TYR A 1 191 ? -2.993 -3.659 4.501 1.00 95.50 191 TYR A CA 1
ATOM 1443 C C . TYR A 1 191 ? -4.241 -4.140 5.240 1.00 95.50 191 TYR A C 1
ATOM 1445 O O . TYR A 1 191 ? -5.352 -3.629 5.059 1.00 95.50 191 TYR A O 1
ATOM 1453 N N . TRP A 1 192 ? -4.016 -5.157 6.067 1.00 93.81 192 TRP A N 1
ATOM 1454 C CA . TRP A 1 192 ? -4.984 -5.794 6.948 1.00 93.81 192 TRP A CA 1
ATOM 1455 C C . TRP A 1 192 ? -4.271 -6.102 8.263 1.00 93.81 192 TRP A C 1
ATOM 1457 O O . TRP A 1 192 ? -3.173 -6.664 8.235 1.00 93.81 192 TRP A O 1
ATOM 1467 N N . ILE A 1 193 ? -4.886 -5.712 9.374 1.00 93.44 193 ILE A N 1
ATOM 1468 C CA . ILE A 1 193 ? -4.396 -5.863 10.747 1.00 93.44 193 ILE A CA 1
ATOM 1469 C C . ILE A 1 193 ? -5.224 -6.941 11.436 1.00 93.44 193 ILE A C 1
ATOM 1471 O O . ILE A 1 193 ? -6.473 -6.862 11.340 1.00 93.44 193 ILE A O 1
#

Solvent-accessible surface area (backbone atoms only — not comparable to full-atom values): 11258 Å² total; per-residue (Å²): 137,88,83,83,88,78,87,83,80,82,76,79,85,68,80,56,66,62,55,54,51,51,52,52,51,52,53,51,49,53,51,49,56,50,53,51,55,53,50,55,52,50,50,54,55,51,50,52,52,52,51,51,52,53,51,49,53,42,51,51,54,42,51,51,42,51,48,29,42,71,68,39,30,40,100,85,72,43,75,44,78,63,61,58,46,15,48,39,66,71,46,87,80,71,81,64,90,47,81,82,46,45,60,62,49,38,61,56,23,59,74,37,72,85,17,21,46,71,14,41,46,37,91,78,79,78,83,79,66,21,81,81,28,86,47,70,92,81,40,58,25,39,61,66,40,39,37,72,44,98,87,72,46,26,19,32,29,47,65,25,52,34,62,60,49,79,37,72,70,42,100,92,47,77,43,58,66,54,57,44,38,69,91,43,57,96,41,50,53,72,46,74,82

Foldseek 3Di:
DDDDDDDDDDDDDDPVVVVVVVVVVVVVVVVVVVVVVVVVVVCVVVVVVVVVVLVVVLVVLLVVLVVCLLVCAAPVRHHFDDDDCASDPPPPQHRDPDPVVVVVNQVVLVVAVQSAKQQEHHDDDDDPPQVPDPDVVRHHHLCQQQPQDPVRIHRWHARCRHNVDDLDADPVRGDRVQSNDPVDSSGHDTHHD